Protein AF-A0A3N6RRR2-F1 (afdb_monomer_lite)

Structure (mmCIF, N/CA/C/O backbone):
data_AF-A0A3N6RRR2-F1
#
_entry.id   AF-A0A3N6RRR2-F1
#
loop_
_atom_site.group_PDB
_atom_site.id
_atom_site.type_symbol
_atom_site.label_atom_id
_atom_site.label_alt_id
_atom_site.label_comp_id
_atom_site.label_asym_id
_atom_site.label_entity_id
_atom_site.label_seq_id
_atom_site.pdbx_PDB_ins_code
_atom_site.Cartn_x
_atom_site.Cartn_y
_atom_site.Cartn_z
_atom_site.occupancy
_atom_site.B_iso_or_equiv
_atom_site.auth_seq_id
_atom_site.auth_comp_id
_atom_site.auth_asym_id
_atom_site.auth_atom_id
_atom_site.pdbx_PDB_model_num
ATOM 1 N N . MET A 1 1 ? -9.869 -8.796 -28.305 1.00 36.34 1 MET A N 1
ATOM 2 C CA . MET A 1 1 ? -10.628 -7.571 -28.644 1.00 36.34 1 MET A CA 1
ATOM 3 C C . MET A 1 1 ? -11.429 -7.187 -27.414 1.00 36.34 1 MET A C 1
ATOM 5 O O . MET A 1 1 ? -12.488 -7.768 -27.197 1.00 36.34 1 MET A O 1
ATOM 9 N N . GLY A 1 2 ? -10.853 -6.323 -26.579 1.00 34.38 2 GLY A N 1
ATOM 10 C CA . GLY A 1 2 ? -11.466 -5.834 -25.345 1.00 34.38 2 GLY A CA 1
ATOM 11 C C . GLY A 1 2 ? -12.520 -4.772 -25.587 1.00 34.38 2 GLY A C 1
ATOM 12 O O . GLY A 1 2 ? -12.576 -4.148 -26.648 1.00 34.38 2 GLY A O 1
ATOM 13 N N . VAL A 1 3 ? -13.365 -4.603 -24.582 1.00 34.81 3 VAL A N 1
ATOM 14 C CA . VAL A 1 3 ? -14.286 -3.478 -24.430 1.00 34.81 3 VAL A CA 1
ATOM 15 C C . VAL A 1 3 ? -13.527 -2.344 -23.733 1.00 34.81 3 VAL A C 1
ATOM 17 O O . VAL A 1 3 ? -12.595 -2.594 -22.981 1.00 34.81 3 VAL A O 1
ATOM 20 N N . SER A 1 4 ? -13.899 -1.091 -23.992 1.00 35.94 4 SER A N 1
ATOM 21 C CA . SER A 1 4 ? -13.323 0.067 -23.289 1.00 35.94 4 SER A CA 1
ATOM 22 C C . SER A 1 4 ? -13.478 -0.106 -21.770 1.00 35.94 4 SER A C 1
ATOM 24 O O . SER A 1 4 ? -14.590 -0.359 -21.307 1.00 35.94 4 SER A O 1
ATOM 26 N N . GLY A 1 5 ? -12.368 0.007 -21.029 1.00 41.97 5 GLY A N 1
ATOM 27 C CA . GLY A 1 5 ? -12.322 -0.125 -19.567 1.00 41.97 5 GLY A CA 1
ATOM 28 C C . GLY A 1 5 ? -11.919 -1.502 -19.023 1.00 41.97 5 GLY A C 1
ATOM 29 O O . GLY A 1 5 ? -12.089 -1.730 -17.835 1.00 41.97 5 GLY A O 1
ATOM 30 N N . THR A 1 6 ? -11.425 -2.427 -19.854 1.00 55.94 6 THR A N 1
ATOM 31 C CA . THR A 1 6 ? -10.848 -3.706 -19.391 1.00 55.94 6 THR A CA 1
ATOM 32 C C . THR A 1 6 ? -9.358 -3.766 -19.707 1.00 55.94 6 THR A C 1
ATOM 34 O O . THR A 1 6 ? -9.017 -3.608 -20.881 1.00 55.94 6 THR A O 1
ATOM 37 N N . GLU A 1 7 ? -8.513 -4.038 -18.712 1.00 70.25 7 GLU A N 1
ATOM 38 C CA . GLU A 1 7 ? -7.095 -4.362 -18.922 1.00 70.25 7 GLU A CA 1
ATOM 39 C C . GLU A 1 7 ? -6.962 -5.729 -19.623 1.00 70.25 7 GLU A C 1
ATOM 41 O O . GLU A 1 7 ? -7.735 -6.659 -19.355 1.00 70.25 7 GLU A O 1
ATOM 46 N N . ILE A 1 8 ? -6.032 -5.850 -20.575 1.00 76.69 8 ILE A N 1
ATOM 47 C CA . ILE A 1 8 ? -5.741 -7.106 -21.279 1.00 76.69 8 ILE A CA 1
ATOM 48 C C . ILE A 1 8 ? -4.268 -7.452 -21.140 1.00 76.69 8 ILE A C 1
ATOM 50 O O . ILE A 1 8 ? -3.413 -6.764 -21.684 1.00 76.69 8 ILE A O 1
ATOM 54 N N . ASP A 1 9 ? -3.992 -8.610 -20.551 1.00 80.38 9 ASP A N 1
ATOM 55 C CA . ASP A 1 9 ? -2.629 -9.125 -20.488 1.00 80.38 9 ASP A CA 1
ATOM 56 C C . ASP A 1 9 ? -2.234 -9.805 -21.802 1.00 80.38 9 ASP A C 1
ATOM 58 O O . ASP A 1 9 ? -2.886 -10.746 -22.278 1.00 80.38 9 ASP A O 1
ATOM 62 N N . LEU A 1 10 ? -1.119 -9.363 -22.372 1.00 82.50 10 LEU A N 1
ATOM 63 C CA . LEU A 1 10 ? -0.445 -9.994 -23.496 1.00 82.50 10 LEU A CA 1
ATOM 64 C C . LEU A 1 10 ? 0.819 -10.687 -23.002 1.00 82.50 10 LEU A C 1
ATOM 66 O O . LEU A 1 10 ? 1.773 -10.050 -22.561 1.00 82.50 10 LEU A O 1
ATOM 70 N N . ILE A 1 11 ? 0.819 -12.014 -23.115 1.00 83.12 11 ILE A N 1
ATOM 71 C CA . ILE A 1 11 ? 1.871 -12.885 -22.593 1.00 83.12 11 ILE A CA 1
ATOM 72 C C . ILE A 1 11 ? 2.334 -13.802 -23.726 1.00 83.12 11 ILE A C 1
ATOM 74 O O . ILE A 1 11 ? 1.517 -14.503 -24.329 1.00 83.12 11 ILE A O 1
ATOM 78 N N . GLY A 1 12 ? 3.634 -13.802 -24.025 1.00 79.00 12 GLY A N 1
ATOM 79 C CA . GLY A 1 12 ? 4.212 -14.702 -25.033 1.00 79.00 12 GLY A CA 1
ATOM 80 C C . GLY A 1 12 ? 4.809 -15.988 -24.450 1.00 79.00 12 GLY A C 1
ATOM 81 O O . GLY A 1 12 ? 4.949 -16.984 -25.158 1.00 79.00 12 GLY A O 1
ATOM 82 N N . VAL A 1 13 ? 5.076 -16.028 -23.139 1.00 78.56 13 VAL A N 1
ATOM 83 C CA . VAL A 1 13 ? 5.565 -17.238 -22.460 1.00 78.56 13 VAL A CA 1
ATOM 84 C C . VAL A 1 13 ? 4.411 -18.178 -22.065 1.00 78.56 13 VAL A C 1
ATOM 86 O O . VAL A 1 13 ? 3.301 -17.716 -21.797 1.00 78.56 13 VAL A O 1
ATOM 89 N N . PRO A 1 14 ? 4.618 -19.509 -22.003 1.00 76.38 14 PRO A N 1
ATOM 90 C CA . PRO A 1 14 ? 3.563 -20.431 -21.586 1.00 76.38 14 PRO A CA 1
ATOM 91 C C . PRO A 1 14 ? 3.134 -20.198 -20.130 1.00 76.38 14 PRO A C 1
ATOM 93 O O . PRO A 1 14 ? 3.978 -20.076 -19.246 1.00 76.38 14 PRO A O 1
ATOM 96 N N . VAL A 1 15 ? 1.823 -20.215 -19.872 1.00 70.50 15 VAL A N 1
ATOM 97 C CA . VAL A 1 15 ? 1.239 -19.983 -18.539 1.00 70.50 15 VAL A CA 1
ATOM 98 C C . VAL A 1 15 ? 0.456 -21.208 -18.071 1.00 70.50 15 VAL A C 1
ATOM 100 O O . VAL A 1 15 ? -0.294 -21.824 -18.833 1.00 70.50 15 VAL A O 1
ATOM 103 N N . THR A 1 16 ? 0.614 -21.552 -16.798 1.00 68.62 16 THR A N 1
ATOM 104 C CA . THR A 1 16 ? -0.216 -22.522 -16.065 1.00 68.62 16 THR A CA 1
ATOM 105 C C . THR A 1 16 ? -0.811 -21.888 -14.816 1.00 68.62 16 THR A C 1
ATOM 107 O O . THR A 1 16 ? -0.426 -20.781 -14.478 1.00 68.62 16 THR A O 1
ATOM 110 N N . LEU A 1 17 ? -1.745 -22.565 -14.145 1.00 57.72 17 LEU A N 1
ATOM 111 C CA . LEU A 1 17 ? -2.275 -22.120 -12.853 1.00 57.72 17 LEU A CA 1
ATOM 112 C C . LEU A 1 17 ? -1.809 -23.060 -11.731 1.00 57.72 17 LEU A C 1
ATOM 114 O O . LEU A 1 17 ? -1.719 -24.274 -11.963 1.00 57.72 17 LEU A O 1
ATOM 118 N N . ASN A 1 18 ? -1.507 -22.517 -10.549 1.00 54.69 18 ASN A N 1
ATOM 119 C CA . ASN A 1 18 ? -1.240 -23.290 -9.330 1.00 54.69 18 ASN A CA 1
ATOM 120 C C . ASN A 1 18 ? -2.556 -23.790 -8.682 1.00 54.69 18 ASN A C 1
ATOM 122 O O . ASN A 1 18 ? -3.624 -23.744 -9.301 1.00 54.69 18 ASN A O 1
ATOM 126 N N . ALA A 1 19 ? -2.482 -24.348 -7.469 1.00 46.28 19 ALA A N 1
ATOM 127 C CA . ALA A 1 19 ? -3.663 -24.879 -6.780 1.00 46.28 19 ALA A CA 1
ATOM 128 C C . ALA A 1 19 ? -4.564 -23.768 -6.207 1.00 46.28 19 ALA A C 1
ATOM 130 O O . ALA A 1 19 ? -5.762 -23.986 -6.023 1.00 46.28 19 ALA A O 1
ATOM 131 N N . GLU A 1 20 ? -3.980 -22.601 -5.967 1.00 46.88 20 GLU A N 1
ATOM 132 C CA . GLU A 1 20 ? -4.573 -21.380 -5.434 1.00 46.88 20 GLU A CA 1
ATOM 133 C C . GLU A 1 20 ? -5.248 -20.539 -6.538 1.00 46.88 20 GLU A C 1
ATOM 135 O O . GLU A 1 20 ? -6.135 -19.741 -6.255 1.00 46.88 20 GLU A O 1
ATOM 140 N N . GLY A 1 21 ? -4.934 -20.819 -7.808 1.00 45.28 21 GLY A N 1
ATOM 141 C CA . GLY A 1 21 ? -5.472 -20.130 -8.981 1.00 45.28 21 GLY A CA 1
ATOM 142 C C . GLY A 1 21 ? -4.525 -19.095 -9.591 1.00 45.28 21 GLY A C 1
ATOM 143 O O . GLY A 1 21 ? -4.887 -18.491 -10.601 1.00 45.28 21 GLY A O 1
ATOM 144 N N . ASP A 1 22 ? -3.321 -18.938 -9.045 1.00 53.91 22 ASP A N 1
ATOM 145 C CA . ASP A 1 22 ? -2.322 -17.973 -9.501 1.00 53.91 22 ASP A CA 1
ATOM 146 C C . ASP A 1 22 ? -1.584 -18.472 -10.737 1.00 53.91 22 ASP A C 1
ATOM 148 O O . ASP A 1 22 ? -1.404 -19.677 -10.957 1.00 53.91 22 ASP A O 1
ATOM 152 N N . ARG A 1 23 ? -1.119 -17.525 -11.551 1.00 64.31 23 ARG A N 1
ATOM 153 C CA . ARG A 1 23 ? -0.375 -17.814 -12.775 1.00 64.31 23 ARG A CA 1
ATOM 154 C C . ARG A 1 23 ? 1.040 -18.282 -12.439 1.00 64.31 23 ARG A C 1
ATOM 156 O O . ARG A 1 23 ? 1.750 -17.684 -11.651 1.00 64.31 23 ARG A O 1
ATOM 163 N N . ILE A 1 24 ? 1.464 -19.356 -13.096 1.00 64.06 24 ILE A N 1
ATOM 164 C CA . ILE A 1 24 ? 2.843 -19.840 -13.128 1.00 64.06 24 ILE A CA 1
ATOM 165 C C . ILE A 1 24 ? 3.340 -19.708 -14.565 1.00 64.06 24 ILE A C 1
ATOM 167 O O . ILE A 1 24 ? 2.883 -20.442 -15.453 1.00 64.06 24 ILE A O 1
ATOM 171 N N . TYR A 1 25 ? 4.310 -18.823 -14.773 1.00 73.06 25 TYR A N 1
ATOM 172 C CA . TYR A 1 25 ? 4.968 -18.601 -16.057 1.00 73.06 25 TYR A CA 1
ATOM 173 C C . TYR A 1 25 ? 6.086 -19.634 -16.266 1.00 73.06 25 TYR A C 1
ATOM 175 O O . TYR A 1 25 ? 7.034 -19.742 -15.488 1.00 73.06 25 TYR A O 1
ATOM 183 N N . GLN A 1 26 ? 5.974 -20.440 -17.321 1.00 68.25 26 GLN A N 1
ATOM 184 C CA . GLN A 1 26 ? 6.925 -21.505 -17.632 1.00 68.25 26 GLN A CA 1
ATOM 185 C C . GLN A 1 26 ? 8.037 -20.975 -18.535 1.00 68.25 26 GLN A C 1
ATOM 187 O O . GLN A 1 26 ? 7.972 -21.072 -19.761 1.00 68.25 26 GLN A O 1
ATOM 192 N N . THR A 1 27 ? 9.095 -20.442 -17.934 1.00 63.31 27 THR A N 1
ATOM 193 C CA . THR A 1 27 ? 10.302 -20.084 -18.682 1.00 63.31 27 THR A CA 1
ATOM 194 C C . THR A 1 27 ? 11.115 -21.349 -18.993 1.00 63.31 27 THR A C 1
ATOM 196 O O . THR A 1 27 ? 11.267 -22.249 -18.167 1.00 63.31 27 THR A O 1
ATOM 199 N N . VAL A 1 28 ? 11.600 -21.469 -20.235 1.00 54.34 28 VAL A N 1
ATOM 200 C CA . VAL A 1 28 ? 12.188 -22.711 -20.792 1.00 54.34 28 VAL A CA 1
ATOM 201 C C . VAL A 1 28 ? 13.450 -23.175 -20.035 1.00 54.34 28 VAL A C 1
ATOM 203 O O . VAL A 1 28 ? 13.828 -24.345 -20.124 1.00 54.34 28 VAL A O 1
ATOM 206 N N . VAL A 1 29 ? 14.075 -22.290 -19.251 1.00 52.22 29 VAL A N 1
ATOM 207 C CA . VAL A 1 29 ? 15.192 -22.591 -18.347 1.00 52.22 29 VAL A CA 1
ATOM 208 C C . VAL A 1 29 ? 15.058 -21.729 -17.088 1.00 52.22 29 VAL A C 1
ATOM 210 O O . VAL A 1 29 ? 14.977 -20.505 -17.183 1.00 52.22 29 VAL A O 1
ATOM 213 N N . ALA A 1 30 ? 15.055 -22.362 -15.912 1.00 44.50 30 ALA A N 1
ATOM 214 C CA . ALA A 1 30 ? 15.077 -21.655 -14.635 1.00 44.50 30 ALA A CA 1
ATOM 215 C C . ALA A 1 30 ? 16.344 -20.782 -14.538 1.00 44.50 30 ALA A C 1
ATOM 217 O O . ALA A 1 30 ? 17.452 -21.317 -14.544 1.00 44.50 30 ALA A O 1
ATOM 218 N N . GLY A 1 31 ? 16.167 -19.461 -14.447 1.00 50.09 31 GLY A N 1
ATOM 219 C CA . GLY A 1 31 ? 17.247 -18.486 -14.248 1.00 50.09 31 GLY A CA 1
ATOM 220 C C . GLY A 1 31 ? 17.760 -17.749 -15.494 1.00 50.09 31 GLY A C 1
ATOM 221 O O . GLY A 1 31 ? 18.552 -16.829 -15.325 1.00 50.09 31 GLY A O 1
ATOM 222 N N . ASP A 1 32 ? 17.294 -18.082 -16.706 1.00 49.81 32 ASP A N 1
ATOM 223 C CA . ASP A 1 32 ? 17.758 -17.434 -17.956 1.00 49.81 32 ASP A CA 1
ATOM 224 C C . ASP A 1 32 ? 16.681 -16.559 -18.634 1.00 49.81 32 ASP A C 1
ATOM 226 O O . ASP A 1 32 ? 16.854 -16.127 -19.774 1.00 49.81 32 ASP A O 1
ATOM 230 N N . GLY A 1 33 ? 15.540 -16.332 -17.969 1.00 55.06 33 GLY A N 1
ATOM 231 C CA . GLY A 1 33 ? 14.470 -15.475 -18.485 1.00 55.06 33 GLY A CA 1
ATOM 232 C C . GLY A 1 33 ? 13.919 -15.920 -19.841 1.00 55.06 33 GLY A C 1
ATOM 233 O O . GLY A 1 33 ? 13.773 -15.103 -20.737 1.00 55.06 33 GLY A O 1
ATOM 234 N N . GLY A 1 34 ? 13.683 -17.219 -20.054 1.00 64.12 34 GLY A N 1
ATOM 235 C CA . GLY A 1 34 ? 13.234 -17.743 -21.355 1.00 64.12 34 GLY A CA 1
ATOM 236 C C . GLY A 1 34 ? 11.976 -17.062 -21.928 1.00 64.12 34 GLY A C 1
ATOM 237 O O . GLY A 1 34 ? 11.180 -16.491 -21.191 1.00 64.12 34 GLY A O 1
ATOM 238 N N . GLY A 1 35 ? 11.784 -17.167 -23.249 1.00 60.88 35 GLY A N 1
ATOM 239 C CA . GLY A 1 35 ? 10.597 -16.653 -23.950 1.00 60.88 35 GLY A CA 1
ATOM 240 C C . GLY A 1 35 ? 10.589 -16.882 -25.467 1.00 60.88 35 GLY A C 1
ATOM 241 O O . GLY A 1 35 ? 9.532 -17.012 -26.060 1.00 60.88 35 GLY A O 1
ATOM 242 N N . GLY A 1 36 ? 11.749 -17.067 -26.102 1.00 73.81 36 GLY A N 1
ATOM 243 C CA . GLY A 1 36 ? 11.824 -17.244 -27.556 1.00 73.81 36 GLY A CA 1
ATOM 244 C C . GLY A 1 36 ? 11.639 -15.924 -28.309 1.00 73.81 36 GLY A C 1
ATOM 245 O O . GLY A 1 36 ? 11.986 -14.871 -27.785 1.00 73.81 36 GLY A O 1
ATOM 246 N N . PHE A 1 37 ? 11.153 -15.994 -29.551 1.00 81.62 37 PHE A N 1
ATOM 247 C CA . PHE A 1 37 ? 10.918 -14.835 -30.419 1.00 81.62 37 PHE A CA 1
ATOM 248 C C . PHE A 1 37 ? 9.416 -14.631 -30.581 1.00 81.62 37 PHE A C 1
ATOM 250 O O . PHE A 1 37 ? 8.785 -15.362 -31.349 1.00 81.62 37 PHE A O 1
ATOM 257 N N . ASP A 1 38 ? 8.870 -13.629 -29.901 1.00 86.88 38 ASP A N 1
ATOM 258 C CA . ASP A 1 38 ? 7.436 -13.353 -29.922 1.00 86.88 38 ASP A CA 1
ATOM 259 C C . ASP A 1 38 ? 7.105 -11.979 -30.497 1.00 86.88 38 ASP A C 1
ATOM 261 O O . ASP A 1 38 ? 7.924 -11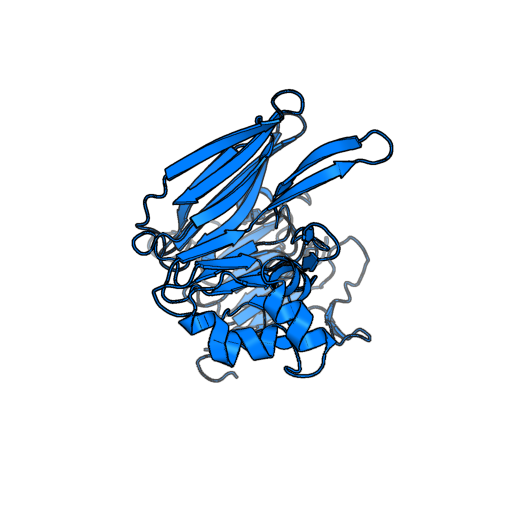.060 -30.565 1.00 86.88 38 ASP A O 1
ATOM 265 N N . THR A 1 39 ? 5.858 -11.838 -30.939 1.00 90.94 39 THR A N 1
ATOM 266 C CA . THR A 1 39 ? 5.271 -10.547 -31.292 1.00 90.94 39 THR A CA 1
ATOM 267 C C . THR A 1 39 ? 3.951 -10.399 -30.555 1.00 90.94 39 THR A C 1
ATOM 269 O O . THR A 1 39 ? 3.008 -11.148 -30.814 1.00 90.94 39 THR A O 1
ATOM 272 N N . LEU A 1 40 ? 3.904 -9.439 -29.637 1.00 91.69 40 LEU A N 1
ATOM 273 C CA . LEU A 1 40 ? 2.712 -9.067 -28.886 1.00 91.69 40 LEU A CA 1
ATOM 274 C C . LEU A 1 40 ? 2.095 -7.841 -29.555 1.00 91.69 40 LEU A C 1
ATOM 276 O O . LEU A 1 40 ? 2.803 -6.894 -29.892 1.00 91.69 40 LEU A O 1
ATOM 280 N N . VAL A 1 41 ? 0.786 -7.876 -29.795 1.00 92.31 41 VAL A N 1
ATOM 281 C CA . VAL A 1 41 ? 0.084 -6.830 -30.548 1.00 92.31 41 VAL A CA 1
ATOM 282 C C . VAL A 1 41 ? -1.056 -6.287 -29.700 1.00 92.31 41 VAL A C 1
ATOM 284 O O . VAL A 1 41 ? -2.030 -7.010 -29.478 1.00 92.31 41 VAL A O 1
ATOM 287 N N . GLY A 1 42 ? -0.930 -5.031 -29.271 1.00 87.88 42 GLY A N 1
ATOM 288 C CA . GLY A 1 42 ? -1.964 -4.314 -28.527 1.00 87.88 42 GLY A CA 1
ATOM 289 C C . GLY A 1 42 ? -3.255 -4.153 -29.331 1.00 87.88 42 GLY A C 1
ATOM 290 O O . GLY A 1 42 ? -3.267 -4.183 -30.569 1.00 87.88 42 GLY A O 1
ATOM 291 N N . GLY A 1 43 ? -4.366 -4.028 -28.623 1.00 84.81 43 GLY A N 1
ATOM 292 C CA . GLY A 1 43 ? -5.689 -3.705 -29.121 1.00 84.81 43 GLY A CA 1
ATOM 293 C C . GLY A 1 43 ? -6.025 -2.215 -29.012 1.00 84.81 43 GLY A C 1
ATOM 294 O O . GLY A 1 43 ? -5.237 -1.349 -29.357 1.00 84.81 43 GLY A O 1
ATOM 295 N N . ASN A 1 44 ? -7.280 -1.938 -28.647 1.00 81.00 44 ASN A N 1
ATOM 296 C CA . ASN A 1 44 ? -7.815 -0.580 -28.456 1.00 81.00 44 ASN A CA 1
ATOM 297 C C . ASN A 1 44 ? -8.206 -0.334 -26.983 1.00 81.00 44 ASN A C 1
ATOM 299 O O . ASN A 1 44 ? -8.986 0.577 -26.698 1.00 81.00 44 ASN A O 1
ATOM 303 N N . ALA A 1 45 ? -7.822 -1.244 -26.093 1.00 80.56 45 ALA A N 1
ATOM 304 C CA . ALA A 1 45 ? -8.051 -1.155 -24.656 1.00 80.56 45 ALA A CA 1
ATOM 305 C C . ALA A 1 45 ? -6.693 -0.923 -23.985 1.00 80.56 45 ALA A C 1
ATOM 307 O O . ALA A 1 45 ? -5.690 -0.942 -24.682 1.00 80.56 45 ALA A O 1
ATOM 308 N N . THR A 1 46 ? -6.667 -0.717 -22.671 1.00 82.69 46 THR A N 1
ATOM 309 C CA . THR A 1 46 ? -5.406 -0.750 -21.926 1.00 82.69 46 THR A CA 1
ATOM 310 C C . THR A 1 46 ? -4.822 -2.153 -22.013 1.00 82.69 46 THR A C 1
ATOM 312 O O . THR A 1 46 ? -5.444 -3.118 -21.557 1.00 82.69 46 THR A O 1
ATOM 315 N N . ASP A 1 47 ? -3.652 -2.269 -22.622 1.00 86.81 47 ASP A N 1
ATOM 316 C CA . ASP A 1 47 ? -2.945 -3.526 -22.803 1.00 86.81 47 ASP A CA 1
ATOM 317 C C . ASP A 1 47 ? -1.721 -3.596 -21.874 1.00 86.81 47 ASP A C 1
ATOM 319 O O . ASP A 1 47 ? -0.923 -2.661 -21.791 1.00 86.81 47 ASP A O 1
ATOM 323 N N . ILE A 1 48 ? -1.560 -4.727 -21.184 1.00 87.31 48 ILE A N 1
ATOM 324 C CA . ILE A 1 48 ? -0.426 -5.011 -20.301 1.00 87.31 48 ILE A CA 1
ATOM 325 C C . ILE A 1 48 ? 0.469 -6.041 -20.984 1.00 87.31 48 ILE A C 1
ATOM 327 O O . ILE A 1 48 ? 0.130 -7.216 -21.122 1.00 87.31 48 ILE A O 1
ATOM 331 N N . PHE A 1 49 ? 1.645 -5.609 -21.419 1.00 90.31 49 PHE A N 1
ATOM 332 C CA . PHE A 1 49 ? 2.650 -6.464 -22.034 1.00 90.31 49 PHE A CA 1
ATOM 333 C C . PHE A 1 49 ? 3.526 -7.076 -20.944 1.00 90.31 49 PHE A C 1
ATOM 335 O O . PHE A 1 49 ? 4.417 -6.416 -20.409 1.00 90.31 49 PHE A O 1
ATOM 342 N N . VAL A 1 50 ? 3.272 -8.343 -20.611 1.00 87.31 50 VAL A N 1
ATOM 343 C CA . VAL A 1 50 ? 3.934 -9.020 -19.489 1.00 87.31 50 VAL A CA 1
ATOM 344 C C . VAL A 1 50 ? 5.266 -9.610 -19.934 1.00 87.31 50 VAL A C 1
ATOM 346 O O . VAL A 1 50 ? 5.323 -10.637 -20.619 1.00 87.31 50 VAL A O 1
ATOM 349 N N . LEU A 1 51 ? 6.349 -8.943 -19.543 1.00 87.00 51 LEU A N 1
ATOM 350 C CA . LEU A 1 51 ? 7.727 -9.287 -19.883 1.00 87.00 51 LEU A CA 1
ATOM 351 C C . LEU A 1 51 ? 8.554 -9.715 -18.671 1.00 87.00 51 LEU A C 1
ATOM 353 O O . LEU A 1 51 ? 9.766 -9.860 -18.791 1.00 87.00 51 LEU A O 1
ATOM 357 N N . GLY A 1 52 ? 7.935 -9.913 -17.517 1.00 81.94 52 GLY A N 1
ATOM 358 C CA . GLY A 1 52 ? 8.577 -10.452 -16.329 1.00 81.94 52 GLY A CA 1
ATOM 359 C C . GLY A 1 52 ? 7.653 -10.390 -15.123 1.00 81.94 52 GLY A C 1
ATOM 360 O O . GLY A 1 52 ? 6.652 -9.682 -15.150 1.00 81.94 52 GLY A O 1
ATOM 361 N N . GLU A 1 53 ? 7.992 -11.147 -14.085 1.00 77.00 53 GLU A N 1
ATOM 362 C CA . GLU A 1 53 ? 7.260 -11.201 -12.817 1.00 77.00 53 GLU A CA 1
ATOM 363 C C . GLU A 1 53 ? 8.176 -11.744 -11.699 1.00 77.00 53 GLU A C 1
ATOM 365 O O . GLU A 1 53 ? 9.119 -12.486 -11.997 1.00 77.00 53 GLU A O 1
ATOM 370 N N . SER A 1 54 ? 7.900 -11.400 -10.432 1.00 69.75 54 SER A N 1
ATOM 371 C CA . SER A 1 54 ? 8.525 -11.977 -9.224 1.00 69.75 54 SER A CA 1
ATOM 372 C C . SER A 1 54 ? 10.057 -12.064 -9.301 1.00 69.75 54 SER A C 1
ATOM 374 O O . SER A 1 54 ? 10.660 -13.146 -9.281 1.00 69.75 54 SER A O 1
ATOM 376 N N . GLY A 1 55 ? 10.697 -10.921 -9.523 1.00 70.81 55 GLY A N 1
ATOM 377 C CA . GLY A 1 55 ? 12.151 -10.787 -9.670 1.00 70.81 55 GLY A CA 1
ATOM 378 C C . GLY A 1 55 ? 12.773 -11.293 -10.980 1.00 70.81 55 GLY A C 1
ATOM 379 O O . GLY A 1 55 ? 13.997 -11.158 -11.180 1.00 70.81 55 GLY A O 1
ATOM 380 N N . GLN A 1 56 ? 11.984 -11.862 -11.897 1.00 75.62 56 GLN A N 1
ATOM 381 C CA . GLN A 1 56 ? 12.465 -12.514 -13.118 1.00 75.62 56 GLN A CA 1
ATOM 382 C C . GLN A 1 56 ? 11.957 -11.843 -14.396 1.00 75.62 56 GLN A C 1
ATOM 384 O O . GLN A 1 56 ? 10.779 -11.909 -14.731 1.00 75.62 56 GLN A O 1
ATOM 389 N N . ASP A 1 57 ? 12.880 -11.274 -15.176 1.00 80.81 57 ASP A N 1
ATOM 390 C CA . ASP A 1 57 ? 12.589 -10.840 -16.545 1.00 80.81 57 ASP A CA 1
ATOM 391 C C . ASP A 1 57 ? 12.376 -12.054 -17.454 1.00 80.81 57 ASP A C 1
ATOM 393 O O . ASP A 1 57 ? 13.190 -12.981 -17.479 1.00 80.81 57 ASP A O 1
ATOM 397 N N . PHE A 1 58 ? 11.320 -12.018 -18.255 1.00 82.06 58 PHE A N 1
ATOM 398 C CA . PHE A 1 58 ? 11.158 -12.851 -19.437 1.00 82.06 58 PHE A CA 1
ATOM 399 C C . PHE A 1 58 ? 11.964 -12.242 -20.590 1.00 82.06 58 PHE A C 1
ATOM 401 O O . PHE A 1 58 ? 12.326 -11.070 -20.594 1.00 82.06 58 PHE A O 1
ATOM 408 N N . TYR A 1 59 ? 12.264 -13.050 -21.596 1.00 79.94 59 TYR A N 1
ATOM 409 C CA . TYR A 1 59 ? 13.093 -12.680 -22.744 1.00 79.94 59 TYR A CA 1
ATOM 410 C C . TYR A 1 59 ? 14.522 -12.192 -22.432 1.00 79.94 59 TYR A C 1
ATOM 412 O O . TYR A 1 59 ? 15.143 -11.537 -23.261 1.00 79.94 59 TYR A O 1
ATOM 420 N N . ASN A 1 60 ? 15.096 -12.566 -21.287 1.00 75.12 60 ASN A N 1
ATOM 421 C CA . ASN A 1 60 ? 16.440 -12.147 -20.861 1.00 75.12 60 ASN A CA 1
ATOM 422 C C . ASN A 1 60 ? 17.576 -13.118 -21.278 1.00 75.12 60 ASN A C 1
ATOM 424 O O . ASN A 1 60 ? 18.678 -13.096 -20.726 1.00 75.12 60 ASN A O 1
ATOM 428 N N . GLY A 1 61 ? 17.310 -13.997 -22.250 1.00 70.94 61 GLY A N 1
ATOM 429 C CA . GLY A 1 61 ? 18.245 -15.010 -22.756 1.00 70.94 61 GLY A CA 1
ATOM 430 C C . GLY A 1 61 ? 18.906 -14.643 -24.094 1.00 70.94 61 GLY A C 1
ATOM 431 O O . GLY A 1 61 ? 18.419 -13.800 -24.838 1.00 70.94 61 GLY A O 1
ATOM 432 N N . ILE A 1 62 ? 20.000 -15.334 -24.449 1.00 64.38 62 ILE A N 1
ATOM 433 C CA . ILE A 1 62 ? 20.853 -15.046 -25.632 1.00 64.38 62 ILE A CA 1
ATOM 434 C C . ILE A 1 62 ? 20.114 -15.170 -26.988 1.00 64.38 62 ILE A C 1
ATOM 436 O O . ILE A 1 62 ? 20.551 -14.578 -27.970 1.00 64.38 62 ILE A O 1
ATOM 440 N N . ASP A 1 63 ? 18.980 -15.872 -27.035 1.00 69.00 63 ASP A N 1
ATOM 441 C CA . ASP A 1 63 ? 18.118 -16.025 -28.219 1.00 69.00 63 ASP A CA 1
ATOM 442 C C . ASP A 1 63 ? 16.643 -15.792 -27.853 1.00 69.00 63 ASP A C 1
ATOM 444 O O . ASP A 1 63 ? 15.758 -16.585 -28.186 1.00 69.00 63 ASP A O 1
ATOM 448 N N . SER A 1 64 ? 16.390 -14.731 -27.091 1.00 75.50 64 SER A N 1
ATOM 449 C CA . SER A 1 64 ? 15.049 -14.370 -26.660 1.00 75.50 64 SER A CA 1
ATOM 450 C C . SER A 1 64 ? 14.812 -12.890 -26.906 1.00 75.50 64 SER A C 1
ATOM 452 O O . SER A 1 64 ? 15.628 -12.062 -26.518 1.00 75.50 64 SER A O 1
ATOM 454 N N . ASN A 1 65 ? 13.715 -12.557 -27.575 1.00 77.00 65 ASN A N 1
ATOM 455 C CA . ASN A 1 65 ? 13.240 -11.188 -27.672 1.00 77.00 65 ASN A CA 1
ATOM 456 C C . ASN A 1 65 ? 11.727 -11.158 -27.874 1.00 77.00 65 ASN A C 1
ATOM 458 O O . ASN A 1 65 ? 11.110 -12.097 -28.381 1.00 77.00 65 ASN A O 1
ATOM 462 N N . VAL A 1 66 ? 11.140 -10.030 -27.514 1.00 89.56 66 VAL A N 1
ATOM 463 C CA . VAL A 1 66 ? 9.756 -9.736 -27.851 1.00 89.56 66 VAL A CA 1
ATOM 464 C C . VAL A 1 66 ? 9.688 -8.458 -28.678 1.00 89.56 66 VAL A C 1
ATOM 466 O O . VAL A 1 66 ? 10.425 -7.493 -28.452 1.00 89.56 66 VAL A O 1
ATOM 469 N N . ARG A 1 67 ? 8.805 -8.449 -29.674 1.00 92.25 67 ARG A N 1
ATOM 470 C CA . ARG A 1 67 ? 8.411 -7.236 -30.390 1.00 92.25 67 ARG A CA 1
ATOM 471 C C . ARG A 1 67 ? 7.017 -6.831 -29.935 1.00 92.25 67 ARG A C 1
ATOM 473 O O . ARG A 1 67 ? 6.090 -7.630 -30.036 1.00 92.25 67 ARG A O 1
ATOM 480 N N . ILE A 1 68 ? 6.885 -5.611 -29.436 1.00 95.00 68 ILE A N 1
ATOM 481 C CA . ILE A 1 68 ? 5.614 -5.018 -29.033 1.00 95.00 68 ILE A CA 1
ATOM 482 C C . ILE A 1 68 ? 5.151 -4.092 -30.157 1.00 95.00 68 ILE A C 1
ATOM 484 O O . ILE A 1 68 ? 5.817 -3.109 -30.485 1.00 95.00 68 ILE A O 1
ATOM 488 N N . SER A 1 69 ? 4.008 -4.427 -30.744 1.00 93.31 69 SER A N 1
ATOM 489 C CA . SER A 1 69 ? 3.353 -3.672 -31.809 1.00 93.31 69 SER A CA 1
ATOM 490 C C . SER A 1 69 ? 2.049 -3.060 -31.313 1.00 93.31 69 SER A C 1
ATOM 492 O O . SER A 1 69 ? 1.343 -3.670 -30.513 1.00 93.31 69 SER A O 1
ATOM 494 N N . ASN A 1 70 ? 1.686 -1.905 -31.878 1.00 91.75 70 ASN A N 1
ATOM 495 C CA . ASN A 1 70 ? 0.468 -1.164 -31.522 1.00 91.75 70 ASN A CA 1
ATOM 496 C C . ASN A 1 70 ? 0.383 -0.837 -30.020 1.00 91.75 70 ASN A C 1
ATOM 498 O O . ASN A 1 70 ? -0.656 -1.047 -29.412 1.00 91.75 70 ASN A O 1
ATOM 502 N N . PHE A 1 71 ? 1.496 -0.369 -29.453 1.00 93.44 71 PHE A N 1
ATOM 503 C CA . PHE A 1 71 ? 1.546 0.172 -28.099 1.00 93.44 71 PHE A CA 1
ATOM 504 C C . PHE A 1 71 ? 1.024 1.611 -28.108 1.00 93.44 71 PHE A C 1
ATOM 506 O O . PHE A 1 71 ? 1.515 2.422 -28.900 1.00 93.44 71 PHE A O 1
ATOM 513 N N . ASP A 1 72 ? 0.057 1.930 -27.256 1.00 90.25 72 ASP A N 1
ATOM 514 C CA . ASP A 1 72 ? -0.427 3.285 -26.996 1.00 90.25 72 ASP A CA 1
ATOM 515 C C . ASP A 1 72 ? 0.230 3.837 -25.718 1.00 90.25 72 ASP A C 1
ATOM 517 O O . ASP A 1 72 ? -0.194 3.494 -24.615 1.00 90.25 72 ASP A O 1
ATOM 521 N N . PRO A 1 73 ? 1.226 4.742 -25.820 1.00 88.62 73 PRO A N 1
ATOM 522 C CA . PRO A 1 73 ? 1.920 5.279 -24.649 1.00 88.62 73 PRO A CA 1
ATOM 523 C C . PRO A 1 73 ? 1.031 6.034 -23.661 1.00 88.62 73 PRO A C 1
ATOM 525 O O . PRO A 1 73 ? 1.474 6.329 -22.559 1.00 88.62 73 PRO A O 1
ATOM 528 N N . SER A 1 74 ? -0.203 6.385 -24.031 1.00 83.56 74 SER A N 1
ATOM 529 C CA . SER A 1 74 ? -1.115 7.076 -23.121 1.00 83.56 74 SER A CA 1
ATOM 530 C C . SER A 1 74 ? -1.877 6.148 -22.177 1.00 83.56 74 SER A C 1
ATOM 532 O O . SER A 1 74 ? -2.452 6.639 -21.205 1.00 83.56 74 SER A O 1
ATOM 534 N N . VAL A 1 75 ? -1.928 4.844 -22.467 1.00 83.81 75 VAL A N 1
ATOM 535 C CA . VAL A 1 75 ? -2.752 3.890 -21.706 1.00 83.81 75 VAL A CA 1
ATOM 536 C C . VAL A 1 75 ? -2.133 2.507 -21.532 1.00 83.81 75 VAL A C 1
ATOM 538 O O . VAL A 1 75 ? -2.549 1.810 -20.613 1.00 83.81 75 VAL A O 1
ATOM 541 N N . ASP A 1 76 ? -1.190 2.097 -22.381 1.00 89.19 76 ASP A N 1
ATOM 542 C CA . ASP A 1 76 ? -0.594 0.763 -22.340 1.00 89.19 76 ASP A CA 1
ATOM 543 C C . ASP A 1 76 ? 0.599 0.691 -21.391 1.00 89.19 76 ASP A C 1
ATOM 545 O O . ASP A 1 76 ? 1.293 1.676 -21.108 1.00 89.19 76 ASP A O 1
ATOM 549 N N . ILE A 1 77 ? 0.842 -0.527 -20.915 1.00 87.25 77 ILE A N 1
ATOM 550 C CA . ILE A 1 77 ? 1.748 -0.807 -19.809 1.00 87.25 77 ILE A CA 1
ATOM 551 C C . ILE A 1 77 ? 2.666 -1.968 -20.171 1.00 87.25 77 ILE A C 1
ATOM 553 O O . ILE A 1 77 ? 2.254 -2.960 -20.766 1.00 87.25 77 ILE A O 1
ATOM 557 N N . ILE A 1 78 ? 3.931 -1.866 -19.783 1.00 88.62 78 ILE A N 1
ATOM 558 C CA . ILE A 1 78 ? 4.936 -2.914 -19.915 1.00 88.62 78 ILE A CA 1
ATOM 559 C C . ILE A 1 78 ? 5.300 -3.383 -18.512 1.00 88.62 78 ILE A C 1
ATOM 561 O O . ILE A 1 78 ? 5.911 -2.646 -17.741 1.00 88.62 78 ILE A O 1
ATOM 565 N N . GLN A 1 79 ? 4.941 -4.620 -18.188 1.00 86.12 79 GLN A N 1
ATOM 566 C CA . GLN A 1 79 ? 5.298 -5.232 -16.916 1.00 86.12 79 GLN A CA 1
ATOM 567 C C . GLN A 1 79 ? 6.662 -5.912 -17.041 1.00 86.12 79 GLN A C 1
ATOM 569 O O . GLN A 1 79 ? 6.882 -6.745 -17.922 1.00 86.12 79 GLN A O 1
ATOM 574 N N . LEU A 1 80 ? 7.593 -5.528 -16.178 1.00 84.12 80 LEU A N 1
ATOM 575 C CA . LEU A 1 80 ? 8.969 -6.006 -16.134 1.00 84.12 80 LEU A CA 1
ATOM 576 C C . LEU A 1 80 ? 9.204 -6.799 -14.854 1.00 84.12 80 LEU A C 1
ATOM 578 O O . LEU A 1 80 ? 8.507 -6.617 -13.868 1.00 84.12 80 LEU A O 1
ATOM 582 N N . GLY A 1 81 ? 10.195 -7.685 -14.849 1.00 77.50 81 GLY A N 1
ATOM 583 C CA . GLY A 1 81 ? 10.297 -8.679 -13.790 1.00 77.50 81 GLY A CA 1
ATOM 584 C C . GLY A 1 81 ? 11.060 -8.261 -12.549 1.00 77.50 81 GLY A C 1
ATOM 585 O O . GLY A 1 81 ? 10.979 -8.976 -11.567 1.00 77.50 81 GLY A O 1
ATOM 586 N N . LYS A 1 82 ? 11.855 -7.188 -12.557 1.00 72.25 82 LYS A N 1
ATOM 587 C CA . LYS A 1 82 ? 12.710 -6.864 -11.406 1.00 72.25 82 LYS A CA 1
ATOM 588 C C . LYS A 1 82 ? 11.929 -6.223 -10.266 1.00 72.25 82 LYS A C 1
ATOM 590 O O . LYS A 1 82 ? 11.170 -5.299 -10.500 1.00 72.25 82 LYS A O 1
ATOM 595 N N . GLU A 1 83 ? 12.234 -6.704 -9.062 1.00 56.34 83 GLU A N 1
ATOM 596 C CA . GLU A 1 83 ? 11.567 -6.393 -7.791 1.00 56.34 83 GLU A CA 1
ATOM 597 C C . GLU A 1 83 ? 11.685 -4.914 -7.399 1.00 56.34 83 GLU A C 1
ATOM 599 O O . GLU A 1 83 ? 10.750 -4.351 -6.862 1.00 56.34 83 GLU A O 1
ATOM 604 N N . ASN A 1 84 ? 12.796 -4.238 -7.711 1.00 56.34 84 ASN A N 1
ATOM 605 C CA . ASN A 1 84 ? 12.936 -2.827 -7.342 1.00 56.34 84 ASN A CA 1
ATOM 606 C C . ASN A 1 84 ? 12.256 -1.931 -8.396 1.00 56.34 84 ASN A C 1
ATOM 608 O O . ASN A 1 84 ? 12.717 -1.899 -9.548 1.00 56.34 84 ASN A O 1
ATOM 612 N N . ASN A 1 85 ? 11.278 -1.114 -7.973 1.00 53.41 85 ASN A N 1
ATOM 613 C CA . ASN A 1 85 ? 10.490 -0.158 -8.785 1.00 53.41 85 ASN A CA 1
ATOM 614 C C . ASN A 1 85 ? 11.309 0.971 -9.459 1.00 53.41 85 ASN A C 1
ATOM 616 O O . ASN A 1 85 ? 10.770 1.926 -10.014 1.00 53.41 85 ASN A O 1
ATOM 620 N N . SER A 1 86 ? 12.640 0.884 -9.460 1.00 57.81 86 SER A N 1
ATOM 621 C CA . SER A 1 86 ? 13.511 1.833 -10.145 1.00 57.81 86 SER A CA 1
ATOM 622 C C . SER A 1 86 ? 13.818 1.361 -11.568 1.00 57.81 86 SER A C 1
ATOM 624 O O . SER A 1 86 ? 14.809 0.650 -11.805 1.00 57.81 86 SER A O 1
ATOM 626 N N . PHE A 1 87 ? 13.016 1.824 -12.543 1.00 60.50 87 PHE A N 1
ATOM 627 C CA . PHE A 1 87 ? 13.266 1.583 -13.972 1.00 60.50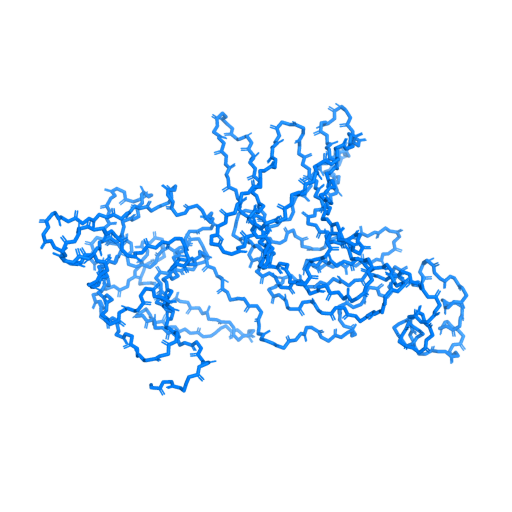 87 PHE A CA 1
ATOM 628 C C . PHE A 1 87 ? 14.730 1.856 -14.324 1.00 60.50 87 PHE A C 1
ATOM 630 O O . PHE A 1 87 ? 15.406 1.042 -14.940 1.00 60.50 87 PHE A O 1
ATOM 637 N N . THR A 1 88 ? 15.256 3.004 -13.895 1.00 55.25 88 THR A N 1
ATOM 638 C CA . THR A 1 88 ? 16.583 3.486 -14.302 1.00 55.25 88 THR A CA 1
ATOM 639 C C . THR A 1 88 ? 17.747 2.699 -13.695 1.00 55.25 88 THR A C 1
ATOM 641 O O . THR A 1 88 ? 18.845 2.699 -14.267 1.00 55.25 88 THR A O 1
ATOM 644 N N . ARG A 1 89 ? 17.525 2.002 -12.574 1.00 62.22 89 ARG A N 1
ATOM 645 C CA . ARG A 1 89 ? 18.501 1.101 -11.946 1.00 62.22 89 ARG A CA 1
ATOM 646 C C . ARG A 1 89 ? 18.590 -0.225 -12.688 1.00 62.22 89 ARG A C 1
ATOM 648 O O . ARG A 1 89 ? 19.692 -0.714 -12.943 1.00 62.22 89 ARG A O 1
ATOM 655 N N . ASN A 1 90 ? 17.438 -0.779 -13.051 1.00 62.72 90 ASN A N 1
ATOM 656 C CA . ASN A 1 90 ? 17.327 -2.132 -13.588 1.00 62.72 90 ASN A CA 1
ATOM 657 C C . ASN A 1 90 ? 17.319 -2.173 -15.117 1.00 62.72 90 ASN A C 1
ATOM 659 O O . ASN A 1 90 ? 17.785 -3.148 -15.710 1.00 62.72 90 ASN A O 1
ATOM 663 N N . TYR A 1 91 ? 16.888 -1.090 -15.757 1.00 73.75 91 TYR A N 1
ATOM 664 C CA . TYR A 1 91 ? 16.635 -1.013 -17.187 1.00 73.75 91 TYR A CA 1
ATOM 665 C C . TYR A 1 91 ? 17.144 0.294 -17.801 1.00 73.75 91 TYR A C 1
ATOM 667 O O . TYR A 1 91 ? 17.452 1.296 -17.148 1.00 73.75 91 TYR A O 1
ATOM 675 N N . SER A 1 92 ? 17.314 0.275 -19.112 1.00 80.88 92 SER A N 1
ATOM 676 C CA . SER A 1 92 ? 17.572 1.467 -19.912 1.00 80.88 92 SER A CA 1
ATOM 677 C C . SER A 1 92 ? 16.821 1.376 -21.223 1.00 80.88 92 SER A C 1
ATOM 679 O O . SER A 1 92 ? 16.639 0.281 -21.750 1.00 80.88 92 SER A O 1
ATOM 681 N N . ILE A 1 93 ? 16.443 2.529 -21.765 1.00 84.81 93 ILE A N 1
ATOM 682 C CA . ILE A 1 93 ? 15.816 2.617 -23.079 1.00 84.81 93 ILE A CA 1
ATOM 683 C C . ILE A 1 93 ? 16.871 3.078 -24.079 1.00 84.81 93 ILE A C 1
ATOM 685 O O . ILE A 1 93 ? 17.500 4.123 -23.905 1.00 84.81 93 ILE A O 1
ATOM 689 N N . GLY A 1 94 ? 17.092 2.268 -25.110 1.00 83.38 94 GLY A N 1
ATOM 690 C CA . GLY A 1 94 ? 17.997 2.567 -26.212 1.00 83.38 94 GLY A CA 1
ATOM 691 C C . GLY A 1 94 ? 17.231 2.733 -27.517 1.00 83.38 94 GLY A C 1
ATOM 692 O O . GLY A 1 94 ? 16.457 1.861 -27.896 1.00 83.38 94 GLY A O 1
ATOM 693 N N . PHE A 1 95 ? 17.479 3.823 -28.235 1.00 86.06 95 PHE A N 1
ATOM 694 C CA . PHE A 1 95 ? 16.975 4.040 -29.591 1.00 86.06 95 PHE A CA 1
ATOM 695 C C . PHE A 1 95 ? 18.017 4.797 -30.418 1.00 86.06 95 PHE A C 1
ATOM 697 O O . PHE A 1 95 ? 18.865 5.513 -29.875 1.00 86.06 95 PHE A O 1
ATOM 704 N N . ALA A 1 96 ? 18.004 4.596 -31.736 1.00 82.75 96 ALA A N 1
ATOM 705 C CA . ALA A 1 96 ? 18.931 5.265 -32.643 1.00 82.75 96 ALA A CA 1
ATOM 706 C C . ALA A 1 96 ? 18.297 6.541 -33.230 1.00 82.75 96 ALA A C 1
ATOM 708 O O . ALA A 1 96 ? 17.087 6.576 -33.456 1.00 82.75 96 ALA A O 1
ATOM 709 N N . PRO A 1 97 ? 19.088 7.592 -33.524 1.00 76.88 97 PRO A N 1
ATOM 710 C CA . PRO A 1 97 ? 18.559 8.799 -34.150 1.00 76.88 97 PRO A CA 1
ATOM 711 C C . PRO A 1 97 ? 17.872 8.497 -35.488 1.00 76.88 97 PRO A C 1
ATOM 713 O O . PRO A 1 97 ? 18.505 7.962 -36.399 1.00 76.88 97 PRO A O 1
ATOM 716 N N . GLY A 1 98 ? 16.607 8.900 -35.618 1.00 77.81 98 GLY A N 1
ATOM 717 C CA . GLY A 1 98 ? 15.801 8.699 -36.827 1.00 77.81 98 GLY A CA 1
ATOM 718 C C . GLY A 1 98 ? 15.006 7.391 -36.865 1.00 77.81 98 GLY A C 1
ATOM 719 O O . GLY A 1 98 ? 14.278 7.183 -37.833 1.00 77.81 98 GLY A O 1
ATOM 720 N N . GLU A 1 99 ? 15.119 6.548 -35.838 1.00 87.31 99 GLU A N 1
ATOM 721 C CA . GLU A 1 99 ? 14.236 5.398 -35.631 1.00 87.31 99 GLU A CA 1
ATOM 722 C C . GLU A 1 99 ? 13.020 5.801 -34.789 1.00 87.31 99 GLU A C 1
ATOM 724 O O . GLU A 1 99 ? 13.107 6.689 -33.940 1.00 87.31 99 GLU A O 1
ATOM 729 N N . THR A 1 100 ? 11.893 5.132 -35.024 1.00 88.88 100 THR A N 1
ATOM 730 C CA . THR A 1 100 ? 10.647 5.300 -34.254 1.00 88.88 100 THR A CA 1
ATOM 731 C C . THR A 1 100 ? 10.492 4.261 -33.145 1.00 88.88 100 THR A C 1
ATOM 733 O O . THR A 1 100 ? 9.628 4.402 -32.285 1.00 88.88 100 THR A O 1
ATOM 736 N N . ASP A 1 101 ? 11.313 3.212 -33.176 1.00 92.56 101 ASP A N 1
ATOM 737 C CA . ASP A 1 101 ? 11.256 2.086 -32.249 1.00 92.56 101 ASP A CA 1
ATOM 738 C C . ASP A 1 101 ? 12.261 2.291 -31.108 1.00 92.56 101 ASP A C 1
ATOM 740 O O . ASP A 1 101 ? 13.388 2.753 -31.324 1.00 92.56 101 ASP A O 1
ATOM 744 N N . ALA A 1 102 ? 11.881 1.884 -29.898 1.00 88.06 102 ALA A N 1
ATOM 745 C CA . ALA A 1 102 ? 12.759 1.893 -28.734 1.00 88.06 102 ALA A CA 1
ATOM 746 C C . ALA A 1 102 ? 13.000 0.476 -28.210 1.00 88.06 102 ALA A C 1
ATOM 748 O O . ALA A 1 102 ? 12.125 -0.384 -28.249 1.00 88.06 102 ALA A O 1
ATOM 749 N N . THR A 1 103 ? 14.210 0.221 -27.718 1.00 87.69 103 THR A N 1
ATOM 750 C CA . THR A 1 103 ? 14.596 -1.059 -27.119 1.00 87.69 103 THR A CA 1
ATOM 751 C C . THR A 1 103 ? 14.684 -0.918 -25.608 1.00 87.69 103 THR A C 1
ATOM 753 O O . THR A 1 103 ? 15.437 -0.078 -25.113 1.00 87.69 103 THR A O 1
ATOM 756 N N . ILE A 1 104 ? 13.969 -1.770 -24.880 1.00 83.56 104 ILE A N 1
ATOM 757 C CA . ILE A 1 104 ? 14.112 -1.930 -23.433 1.00 83.56 104 ILE A CA 1
ATOM 758 C C . ILE A 1 104 ? 15.271 -2.886 -23.184 1.00 83.56 104 ILE A C 1
ATOM 760 O O . ILE A 1 104 ? 15.292 -4.002 -23.700 1.00 83.56 104 ILE A O 1
ATOM 764 N N . ILE A 1 105 ? 16.248 -2.443 -22.403 1.00 75.75 105 ILE A N 1
ATOM 765 C CA . ILE A 1 105 ? 17.492 -3.165 -22.141 1.00 75.75 105 ILE A CA 1
ATOM 766 C C . ILE A 1 105 ? 17.591 -3.426 -20.644 1.00 75.75 105 ILE A C 1
ATOM 768 O O . ILE A 1 105 ? 17.621 -2.472 -19.866 1.00 75.75 105 ILE A O 1
ATOM 772 N N . ALA A 1 106 ? 17.712 -4.693 -20.247 1.00 64.50 106 ALA A N 1
ATOM 773 C CA . ALA A 1 106 ? 18.006 -5.061 -18.865 1.00 64.50 106 ALA A CA 1
ATOM 774 C C . ALA A 1 106 ? 19.484 -4.788 -18.544 1.00 64.50 106 ALA A C 1
ATOM 776 O O . ALA A 1 106 ? 20.401 -5.245 -19.234 1.00 64.50 106 ALA A O 1
ATOM 777 N N . ARG A 1 107 ? 19.744 -4.042 -17.468 1.00 65.38 107 ARG A N 1
ATOM 778 C CA . ARG A 1 107 ? 21.103 -3.677 -17.029 1.00 65.38 107 ARG A CA 1
ATOM 779 C C . ARG A 1 107 ? 21.813 -4.810 -16.287 1.00 65.38 107 ARG A C 1
ATOM 781 O O . ARG A 1 107 ? 23.041 -4.867 -16.312 1.00 65.38 107 ARG A O 1
ATOM 788 N N . SER A 1 108 ? 21.062 -5.717 -15.660 1.00 53.81 108 SER A N 1
ATOM 789 C CA . SER A 1 108 ? 21.595 -6.830 -14.856 1.00 53.81 108 SER A CA 1
ATOM 790 C C . SER A 1 108 ? 22.308 -7.917 -15.683 1.00 53.81 108 SER A C 1
ATOM 792 O O . SER A 1 108 ? 23.147 -8.645 -15.154 1.00 53.81 108 SER A O 1
ATOM 794 N N . THR A 1 109 ? 22.055 -7.989 -16.994 1.00 51.12 109 THR A N 1
ATOM 795 C CA . THR A 1 109 ? 22.486 -9.080 -17.890 1.00 51.12 109 THR A CA 1
ATOM 796 C C . THR A 1 109 ? 23.259 -8.577 -19.111 1.00 51.12 109 THR A C 1
ATOM 798 O O . THR A 1 109 ? 22.961 -8.884 -20.262 1.00 51.12 109 THR A O 1
ATOM 801 N N . THR A 1 110 ? 24.340 -7.825 -18.884 1.00 52.56 110 THR A N 1
ATOM 802 C CA . THR A 1 110 ? 25.326 -7.440 -19.924 1.00 52.56 110 THR A CA 1
ATOM 803 C C . THR A 1 110 ? 24.801 -6.586 -21.096 1.00 52.56 110 THR A C 1
ATOM 805 O O . THR A 1 110 ? 25.523 -6.411 -22.076 1.00 52.56 110 THR A O 1
ATOM 808 N N . GLY A 1 111 ? 23.607 -5.987 -20.989 1.00 56.25 111 GLY A N 1
ATOM 809 C CA . GLY A 1 111 ? 23.054 -5.083 -22.008 1.00 56.25 111 GLY A CA 1
ATOM 810 C C . GLY A 1 111 ? 22.262 -5.775 -23.125 1.00 56.25 111 GLY A C 1
ATOM 811 O O . GLY A 1 111 ? 22.237 -5.271 -24.248 1.00 56.25 111 GLY A O 1
ATOM 812 N N . ILE A 1 112 ? 21.641 -6.925 -22.841 1.00 67.62 112 ILE A N 1
ATOM 813 C CA . ILE A 1 112 ? 20.717 -7.606 -23.761 1.00 67.62 112 ILE A CA 1
ATOM 814 C C . ILE A 1 112 ? 19.376 -6.850 -23.790 1.00 67.62 112 ILE A C 1
ATOM 816 O O . ILE A 1 112 ? 18.865 -6.419 -22.754 1.00 67.62 112 ILE A O 1
ATOM 820 N N . GLY A 1 113 ? 18.825 -6.652 -24.991 1.00 76.06 113 GLY A N 1
ATOM 821 C CA . GLY A 1 113 ? 17.501 -6.057 -25.175 1.00 76.06 113 GLY A CA 1
ATOM 822 C C . GLY A 1 113 ? 16.402 -7.077 -24.881 1.00 76.06 113 GLY A C 1
ATOM 823 O O . GLY A 1 113 ? 16.364 -8.110 -25.540 1.00 76.06 113 GLY A O 1
ATOM 824 N N . LEU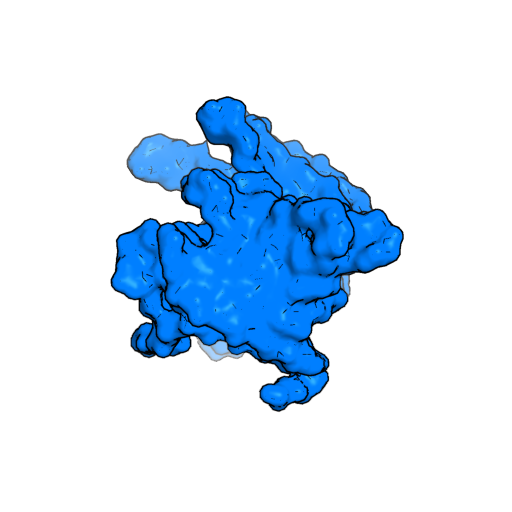 A 1 114 ? 15.519 -6.769 -23.931 1.00 82.81 114 LEU A N 1
ATOM 825 C CA . LEU A 1 114 ? 14.347 -7.584 -23.595 1.00 82.81 114 LEU A CA 1
ATOM 826 C C . LEU A 1 114 ? 13.269 -7.454 -24.672 1.00 82.81 114 LEU A C 1
ATOM 828 O O . LEU A 1 114 ? 12.739 -8.444 -25.177 1.00 82.81 114 LEU A O 1
ATOM 832 N N . ALA A 1 115 ? 12.973 -6.207 -25.043 1.00 88.75 115 ALA A N 1
ATOM 833 C CA . ALA A 1 115 ? 11.866 -5.875 -25.921 1.00 88.75 115 ALA A CA 1
ATOM 834 C C . ALA A 1 115 ? 12.207 -4.750 -26.882 1.00 88.75 115 ALA A C 1
ATOM 836 O O . ALA A 1 115 ? 12.929 -3.817 -26.534 1.00 88.75 115 ALA A O 1
ATOM 837 N N . VAL A 1 116 ? 11.620 -4.818 -28.073 1.00 91.88 116 VAL A N 1
ATOM 838 C CA . VAL A 1 116 ? 11.531 -3.690 -29.002 1.00 91.88 116 VAL A CA 1
ATOM 839 C C . VAL A 1 116 ? 10.083 -3.224 -29.033 1.00 91.88 116 VAL A C 1
ATOM 841 O O . VAL A 1 116 ? 9.204 -4.002 -29.403 1.00 91.88 116 VAL A O 1
ATOM 844 N N . VAL A 1 117 ? 9.850 -1.970 -28.661 1.00 94.25 117 VAL A N 1
ATOM 845 C CA . VAL A 1 117 ? 8.538 -1.318 -28.666 1.00 94.25 117 VAL A CA 1
ATOM 846 C C . VAL A 1 117 ? 8.457 -0.407 -29.884 1.00 94.25 117 VAL A C 1
ATOM 848 O O . VAL A 1 117 ? 9.308 0.466 -30.076 1.00 94.25 117 VAL A O 1
ATOM 851 N N . GLU A 1 118 ? 7.474 -0.645 -30.745 1.00 94.31 118 GLU A N 1
ATOM 852 C CA . GLU A 1 118 ? 7.319 0.093 -31.997 1.00 94.31 118 GLU A CA 1
ATOM 853 C C . GLU A 1 118 ? 6.677 1.468 -31.797 1.00 94.31 118 GLU A C 1
ATOM 855 O O . GLU A 1 118 ? 5.707 1.605 -31.058 1.00 94.31 118 GLU A O 1
ATOM 860 N N . ASN A 1 119 ? 7.135 2.460 -32.566 1.00 89.62 119 ASN A N 1
ATOM 861 C CA . ASN A 1 119 ? 6.514 3.792 -32.679 1.00 89.62 119 ASN A CA 1
ATOM 862 C C . ASN A 1 119 ? 6.399 4.604 -31.375 1.00 89.62 119 ASN A C 1
ATOM 864 O O . ASN A 1 119 ? 5.522 5.457 -31.256 1.00 89.62 119 ASN A O 1
ATOM 868 N N . VAL A 1 120 ? 7.304 4.385 -30.425 1.00 91.56 120 VAL A N 1
ATOM 869 C CA . VAL A 1 120 ? 7.346 5.113 -29.145 1.00 91.56 120 VAL A CA 1
ATOM 870 C C . VAL A 1 120 ? 8.407 6.215 -29.106 1.00 91.56 120 VAL A C 1
ATOM 872 O O . VAL A 1 120 ? 8.704 6.766 -28.051 1.00 91.56 120 VAL A O 1
ATOM 875 N N . VAL A 1 121 ? 8.994 6.546 -30.253 1.00 91.25 121 VAL A N 1
ATOM 876 C CA . VAL A 1 121 ? 9.838 7.730 -30.434 1.00 91.25 121 VAL A CA 1
ATOM 877 C C . VAL A 1 121 ? 9.158 8.641 -31.445 1.00 91.25 121 VAL A C 1
ATOM 879 O O . VAL A 1 121 ? 8.832 8.210 -32.556 1.00 91.25 121 VAL A O 1
ATOM 882 N N . ASP A 1 122 ? 8.944 9.904 -31.075 1.00 87.38 122 ASP A N 1
ATOM 883 C CA . ASP A 1 122 ? 8.313 10.879 -31.961 1.00 87.38 122 ASP A CA 1
ATOM 884 C C . ASP A 1 122 ? 9.187 11.083 -33.218 1.00 87.38 122 ASP A C 1
ATOM 886 O O . ASP A 1 122 ? 10.355 11.475 -33.112 1.00 87.38 122 ASP A O 1
ATOM 890 N N . PRO A 1 123 ? 8.657 10.851 -34.433 1.00 85.31 123 PRO A N 1
ATOM 891 C CA . PRO A 1 123 ? 9.453 10.896 -35.659 1.00 85.31 123 PRO A CA 1
ATOM 892 C C . PRO A 1 123 ? 9.899 12.312 -36.061 1.00 85.31 123 PRO A C 1
ATOM 894 O O . PRO A 1 123 ? 10.738 12.464 -36.953 1.00 85.31 123 PRO A O 1
ATOM 897 N N . PHE A 1 124 ? 9.326 13.355 -35.460 1.00 85.31 124 PHE A N 1
ATOM 898 C CA . PHE A 1 124 ? 9.617 14.754 -35.756 1.00 85.31 124 PHE A CA 1
ATOM 899 C C . PHE A 1 124 ? 10.541 15.389 -34.716 1.00 85.31 124 PHE A C 1
ATOM 901 O O . PHE A 1 124 ? 11.437 16.146 -35.100 1.00 85.31 124 PHE A O 1
ATOM 908 N N . THR A 1 125 ? 10.332 15.112 -33.427 1.00 87.81 125 THR A N 1
ATOM 909 C CA . THR A 1 125 ? 11.141 15.666 -32.329 1.00 87.81 125 THR A CA 1
ATOM 910 C C . THR A 1 125 ? 12.283 14.739 -31.919 1.00 87.81 125 THR A C 1
ATOM 912 O O . THR A 1 125 ? 13.315 15.224 -31.454 1.00 87.81 125 THR A O 1
ATOM 915 N N . GLY A 1 126 ? 12.148 13.429 -32.149 1.00 83.44 126 GLY A N 1
ATOM 916 C CA . GLY A 1 126 ? 13.079 12.410 -31.664 1.00 83.44 126 GLY A CA 1
ATOM 917 C C . GLY A 1 126 ? 12.993 12.183 -30.153 1.00 83.44 126 GLY A C 1
ATOM 918 O O . GLY A 1 126 ? 13.917 11.607 -29.580 1.00 83.44 126 GLY A O 1
ATOM 919 N N . GLU A 1 127 ? 11.936 12.678 -29.506 1.00 86.56 127 GLU A N 1
ATOM 920 C CA . GLU A 1 127 ? 11.695 12.489 -28.077 1.00 86.56 127 GLU A CA 1
ATOM 921 C C . GLU A 1 127 ? 11.066 11.120 -27.814 1.00 86.56 127 GLU A C 1
ATOM 923 O O . GLU A 1 127 ? 10.264 10.618 -28.604 1.00 86.56 127 GLU A O 1
ATOM 928 N N . LEU A 1 128 ? 11.459 10.511 -26.696 1.00 88.00 128 LEU A N 1
ATOM 929 C CA . LEU A 1 128 ? 10.874 9.268 -26.218 1.00 88.00 128 LEU A CA 1
ATOM 930 C C . LEU A 1 128 ? 9.475 9.560 -25.660 1.00 88.00 128 LEU A C 1
ATOM 932 O O . LEU A 1 128 ? 9.319 10.467 -24.848 1.00 88.00 128 LEU A O 1
ATOM 936 N N . LEU A 1 129 ? 8.485 8.792 -26.108 1.00 88.38 129 LEU A N 1
ATOM 937 C CA . LEU A 1 129 ? 7.089 8.898 -25.681 1.00 88.38 129 LEU A CA 1
ATOM 938 C C . LEU A 1 129 ? 6.765 8.005 -24.478 1.00 88.38 129 LEU A C 1
ATOM 940 O O . LEU A 1 129 ? 5.681 8.133 -23.928 1.00 88.38 129 LEU A O 1
ATOM 944 N N . LEU A 1 130 ? 7.682 7.105 -24.110 1.00 84.69 130 LEU A N 1
ATOM 945 C CA . LEU A 1 130 ? 7.583 6.314 -22.888 1.00 84.69 130 LEU A CA 1
ATOM 946 C C . LEU A 1 130 ? 8.035 7.135 -21.683 1.00 84.69 130 LEU A C 1
ATOM 948 O O . LEU A 1 130 ? 9.104 7.754 -21.720 1.00 84.69 130 LEU A O 1
ATOM 952 N N . ASP A 1 131 ? 7.272 7.042 -20.606 1.00 78.00 131 ASP A N 1
ATOM 953 C CA . ASP A 1 131 ? 7.642 7.527 -19.284 1.00 78.00 131 ASP A CA 1
ATOM 954 C C . ASP A 1 131 ? 7.403 6.449 -18.215 1.00 78.00 131 ASP A C 1
ATOM 956 O O . ASP A 1 131 ? 7.084 5.301 -18.531 1.00 78.00 131 ASP A O 1
ATOM 960 N N . ASP A 1 132 ? 7.624 6.798 -16.948 1.00 68.31 132 ASP A N 1
ATOM 961 C CA . ASP A 1 132 ? 7.534 5.851 -15.835 1.00 68.31 132 ASP A CA 1
ATOM 962 C C . ASP A 1 132 ? 6.122 5.248 -15.680 1.00 68.31 132 ASP A C 1
ATOM 964 O O . ASP A 1 132 ? 6.005 4.113 -15.228 1.00 68.31 132 ASP A O 1
ATOM 968 N N . SER A 1 133 ? 5.059 5.930 -16.133 1.00 72.38 133 SER A N 1
ATOM 969 C CA . SER A 1 133 ? 3.683 5.405 -16.084 1.00 72.38 133 SER A CA 1
ATOM 970 C C . SER A 1 133 ? 3.447 4.224 -17.030 1.00 72.38 133 SER A C 1
ATOM 972 O O . SER A 1 133 ? 2.516 3.443 -16.835 1.00 72.38 133 SER A O 1
ATOM 974 N N . ASN A 1 134 ? 4.311 4.049 -18.035 1.00 85.31 134 ASN A N 1
ATOM 975 C CA . ASN A 1 134 ? 4.245 2.920 -18.958 1.00 85.31 134 ASN A CA 1
ATOM 976 C C . ASN A 1 134 ? 4.882 1.645 -18.403 1.00 85.31 134 ASN A C 1
ATOM 978 O O . ASN A 1 134 ? 4.876 0.633 -19.103 1.00 85.31 134 ASN A O 1
ATOM 982 N N . PHE A 1 135 ? 5.462 1.664 -17.201 1.00 80.50 135 PHE A N 1
ATOM 983 C CA . PHE A 1 135 ? 6.168 0.517 -16.641 1.00 80.50 135 PHE A CA 1
ATOM 984 C C . PHE A 1 135 ? 5.551 0.072 -15.317 1.00 80.50 135 PHE A C 1
ATOM 986 O O . PHE A 1 135 ? 5.382 0.863 -14.398 1.00 80.50 135 PHE A O 1
ATOM 993 N N . ARG A 1 136 ? 5.268 -1.229 -15.213 1.00 78.19 136 ARG A N 1
ATOM 994 C CA . ARG A 1 136 ? 4.981 -1.921 -13.948 1.00 78.19 136 ARG A CA 1
ATOM 995 C C . ARG A 1 136 ? 6.142 -2.863 -13.633 1.00 78.19 136 ARG A C 1
ATOM 997 O O . ARG A 1 136 ? 6.772 -3.391 -14.550 1.00 78.19 136 ARG A O 1
ATOM 1004 N N . PHE A 1 137 ? 6.429 -3.084 -12.357 1.00 73.38 137 PHE A N 1
ATOM 1005 C CA . PHE A 1 137 ? 7.540 -3.930 -11.913 1.00 73.38 137 PHE A CA 1
ATOM 1006 C C . PHE A 1 137 ? 7.040 -5.105 -11.081 1.00 73.38 137 PHE A C 1
ATOM 1008 O O . PHE A 1 137 ? 6.129 -4.965 -10.272 1.00 73.38 137 PHE A O 1
ATOM 1015 N N . GLY A 1 138 ? 7.637 -6.271 -11.296 1.00 65.00 138 GLY A N 1
ATOM 1016 C CA . GLY A 1 138 ? 7.277 -7.486 -10.592 1.00 65.00 138 GLY A CA 1
ATOM 1017 C C . GLY A 1 138 ? 5.855 -7.956 -10.892 1.00 65.00 138 GLY A C 1
ATOM 1018 O O . GLY A 1 138 ? 5.350 -7.833 -12.007 1.00 65.00 138 GLY A O 1
ATOM 1019 N N . SER A 1 139 ? 5.228 -8.543 -9.887 1.00 55.00 139 SER A N 1
ATOM 1020 C CA . SER A 1 139 ? 3.881 -9.093 -9.847 1.00 55.00 139 SER A CA 1
ATOM 1021 C C . SER A 1 139 ? 2.831 -8.051 -9.481 1.00 55.00 139 SER A C 1
ATOM 1023 O O . SER A 1 139 ? 1.927 -8.383 -8.724 1.00 55.00 139 SER A O 1
ATOM 1025 N N . GLN A 1 140 ? 2.912 -6.827 -10.035 1.00 54.41 140 GLN A N 1
ATOM 1026 C CA . GLN A 1 140 ? 1.833 -5.824 -9.973 1.00 54.41 140 GLN A CA 1
ATOM 1027 C C . GLN A 1 140 ? 0.532 -6.390 -10.570 1.00 54.41 140 GLN A C 1
ATOM 1029 O O . GLN A 1 140 ? 0.120 -6.053 -11.678 1.00 54.41 140 GLN A O 1
ATOM 1034 N N . ASN A 1 141 ? -0.113 -7.273 -9.826 1.00 55.09 141 ASN A N 1
ATOM 1035 C CA . ASN A 1 141 ? -1.515 -7.569 -9.867 1.00 55.09 141 ASN A CA 1
ATOM 1036 C C . ASN A 1 141 ? -2.068 -6.645 -8.791 1.00 55.09 141 ASN A C 1
ATOM 1038 O O . ASN A 1 141 ? -2.170 -7.081 -7.641 1.00 55.09 141 ASN A O 1
ATOM 1042 N N . PRO A 1 142 ? -2.369 -5.371 -9.120 1.00 55.84 142 PRO A N 1
ATOM 1043 C CA . PRO A 1 142 ? -3.179 -4.576 -8.217 1.00 55.84 142 PRO A CA 1
ATOM 1044 C C . PRO A 1 142 ? -4.395 -5.422 -7.822 1.00 55.84 142 PRO A C 1
ATOM 1046 O O . PRO A 1 142 ? -4.830 -6.280 -8.611 1.00 55.84 142 PRO A O 1
ATOM 1049 N N . PRO A 1 143 ? -4.932 -5.233 -6.610 1.00 62.56 143 PRO A N 1
ATOM 1050 C CA . PRO A 1 143 ? -6.114 -5.952 -6.187 1.00 62.56 143 PRO A CA 1
ATOM 1051 C C . PRO A 1 143 ? -7.170 -5.895 -7.278 1.00 62.56 143 PRO A C 1
ATOM 1053 O O . PRO A 1 143 ? -7.291 -4.912 -8.018 1.00 62.56 143 PRO A O 1
ATOM 1056 N N . ASN A 1 144 ? -7.973 -6.949 -7.364 1.00 61.41 144 ASN A N 1
ATOM 1057 C CA . ASN A 1 144 ? -9.201 -6.829 -8.128 1.00 61.41 144 ASN A CA 1
ATOM 1058 C C . ASN A 1 144 ? -9.988 -5.595 -7.630 1.00 61.41 144 ASN A C 1
ATOM 1060 O O . ASN A 1 144 ? -9.912 -5.218 -6.464 1.00 61.41 144 ASN A O 1
ATOM 1064 N N . ASP A 1 145 ? -10.774 -4.961 -8.503 1.00 69.69 145 ASP A N 1
ATOM 1065 C CA . ASP A 1 145 ? -11.559 -3.764 -8.141 1.00 69.69 145 ASP A CA 1
ATOM 1066 C C . ASP A 1 145 ? -12.607 -4.013 -7.024 1.00 69.69 145 ASP A C 1
ATOM 1068 O O . ASP A 1 145 ? -13.361 -3.112 -6.638 1.00 69.69 145 ASP A O 1
ATOM 1072 N N . GLU A 1 146 ? -12.692 -5.243 -6.512 1.00 80.00 146 GLU A N 1
ATOM 1073 C CA . GLU A 1 146 ? -13.550 -5.646 -5.408 1.00 80.00 146 GLU A CA 1
ATOM 1074 C C . GLU A 1 146 ? -12.792 -5.494 -4.083 1.00 80.00 146 GLU A C 1
ATOM 1076 O O . GLU A 1 146 ? -11.772 -6.143 -3.875 1.00 80.00 146 GLU A O 1
ATOM 1081 N N . PRO A 1 147 ? -13.282 -4.676 -3.142 1.00 88.69 147 PRO A N 1
ATOM 1082 C CA . PRO A 1 147 ? -12.609 -4.531 -1.865 1.00 88.69 147 PRO A CA 1
ATOM 1083 C C . PRO A 1 147 ? -12.665 -5.799 -1.045 1.00 88.69 147 PRO A C 1
ATOM 1085 O O . PRO A 1 147 ? -13.648 -6.552 -1.093 1.00 88.69 147 PRO A O 1
ATOM 1088 N N . LEU A 1 148 ? -11.672 -5.932 -0.173 1.00 89.00 148 LEU A N 1
ATOM 1089 C CA . LEU A 1 148 ? -11.717 -6.911 0.892 1.00 89.00 148 LEU A CA 1
ATOM 1090 C C . LEU A 1 148 ? -13.023 -6.780 1.696 1.00 89.00 148 LEU A C 1
ATOM 1092 O O . LEU A 1 148 ? -13.409 -5.675 2.098 1.00 89.00 148 LEU A O 1
ATOM 1096 N N . PRO A 1 149 ? -13.725 -7.900 1.950 1.00 93.75 149 PRO A N 1
ATOM 1097 C CA . PRO A 1 149 ? -14.878 -7.913 2.834 1.00 93.75 149 PRO A CA 1
ATOM 1098 C C . PRO A 1 149 ? -14.533 -7.341 4.210 1.00 93.75 149 PRO A C 1
ATOM 1100 O O . PRO A 1 149 ? -13.496 -7.671 4.782 1.00 93.75 149 PRO A O 1
ATOM 1103 N N . LEU A 1 150 ? -15.449 -6.561 4.790 1.00 96.62 150 LEU A N 1
ATOM 1104 C CA . LEU A 1 150 ? -15.234 -5.940 6.102 1.00 96.62 150 LEU A CA 1
ATOM 1105 C C . LEU A 1 150 ? -15.010 -6.965 7.217 1.00 96.62 150 LEU A C 1
ATOM 1107 O O . LEU A 1 150 ? -14.335 -6.652 8.188 1.00 96.62 150 LEU A O 1
ATOM 1111 N N . GLU A 1 151 ? -15.554 -8.180 7.095 1.00 94.69 151 GLU A N 1
ATOM 1112 C CA . GLU A 1 151 ? -15.300 -9.255 8.065 1.00 94.69 151 GLU A CA 1
ATOM 1113 C C . GLU A 1 151 ? -13.852 -9.762 8.046 1.00 94.69 151 GLU A C 1
ATOM 1115 O O . GLU A 1 151 ? -13.443 -10.440 8.985 1.00 94.69 151 GLU A O 1
ATOM 1120 N N . ILE A 1 152 ? -13.104 -9.463 6.981 1.00 91.44 152 ILE A N 1
ATOM 1121 C CA . ILE A 1 152 ? -11.684 -9.790 6.833 1.00 91.44 152 ILE A CA 1
ATOM 1122 C C . ILE A 1 152 ? -10.839 -8.569 7.188 1.00 91.44 152 ILE A C 1
ATOM 1124 O O . ILE A 1 152 ? -9.920 -8.686 7.988 1.00 91.44 152 ILE A O 1
ATOM 1128 N N . SER A 1 153 ? -11.167 -7.399 6.634 1.00 96.31 153 SER A N 1
ATOM 1129 C CA . SER A 1 153 ? -10.325 -6.214 6.795 1.00 96.31 153 SER A CA 1
ATOM 1130 C C . SER A 1 153 ? -10.449 -5.550 8.170 1.00 96.31 153 SER A C 1
ATOM 1132 O O . SER A 1 153 ? -9.537 -4.858 8.600 1.00 96.31 153 SER A O 1
ATOM 1134 N N . PHE A 1 154 ? -11.574 -5.697 8.878 1.00 98.38 154 PHE A N 1
ATOM 1135 C CA . PHE A 1 154 ? -11.762 -5.077 10.194 1.00 98.38 154 PHE A CA 1
ATOM 1136 C C . PHE A 1 154 ? -11.008 -5.834 11.294 1.00 98.38 154 PHE A C 1
ATOM 1138 O O . PHE A 1 154 ? -11.316 -6.992 11.589 1.00 98.38 154 PHE A O 1
ATOM 1145 N N . VAL A 1 155 ? -10.093 -5.152 11.986 1.00 97.75 155 VAL A N 1
ATOM 1146 C CA . VAL A 1 155 ? -9.280 -5.757 13.052 1.00 97.75 155 VAL A CA 1
ATOM 1147 C C . VAL A 1 155 ? -10.071 -5.809 14.366 1.00 97.75 155 VAL A C 1
ATOM 1149 O O . VAL A 1 155 ? -9.940 -4.972 15.264 1.00 97.75 155 VAL A O 1
ATOM 1152 N N . GLU A 1 156 ? -10.944 -6.813 14.483 1.00 96.94 156 GLU A N 1
ATOM 1153 C CA . GLU A 1 156 ? -11.882 -6.944 15.604 1.00 96.94 156 GLU A CA 1
ATOM 1154 C C . GLU A 1 156 ? -11.186 -7.061 16.966 1.00 96.94 156 GLU A C 1
ATOM 1156 O O . GLU A 1 156 ? -11.656 -6.472 17.943 1.00 96.94 156 GLU A O 1
ATOM 1161 N N . GLY A 1 157 ? -10.071 -7.793 17.043 1.00 96.56 157 GLY A N 1
ATOM 1162 C CA . GLY A 1 157 ? -9.340 -7.988 18.297 1.00 96.56 157 GLY A CA 1
ATOM 1163 C C . GLY A 1 157 ? -8.929 -6.660 18.934 1.00 96.56 157 GLY A C 1
ATOM 1164 O O . GLY A 1 157 ? -9.179 -6.433 20.122 1.00 96.56 157 GLY A O 1
ATOM 1165 N N . GLU A 1 158 ? -8.402 -5.743 18.124 1.00 97.62 158 GLU A N 1
ATOM 1166 C CA . GLU A 1 158 ? -8.020 -4.408 18.574 1.00 97.62 158 GLU A CA 1
ATOM 1167 C C . GLU A 1 158 ? -9.241 -3.567 18.951 1.00 97.62 158 GLU A C 1
ATOM 1169 O O . GL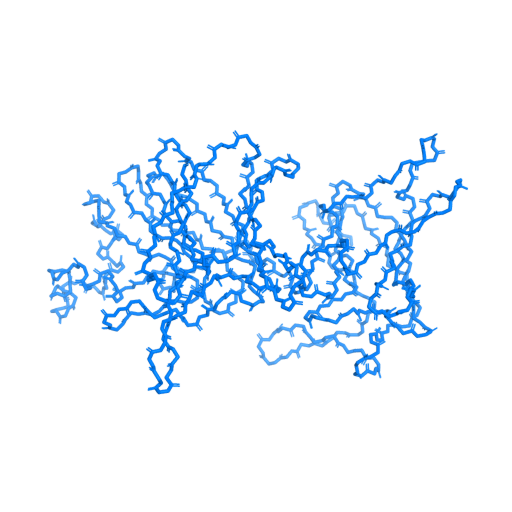U A 1 158 ? -9.270 -2.928 20.009 1.00 97.62 158 GLU A O 1
ATOM 1174 N N . TYR A 1 159 ? -10.292 -3.611 18.128 1.00 98.31 159 TYR A N 1
ATOM 1175 C CA . TYR A 1 159 ? -11.520 -2.884 18.422 1.00 98.31 159 TYR A CA 1
ATOM 1176 C C . TYR A 1 159 ? -12.111 -3.298 19.773 1.00 98.31 159 TYR A C 1
ATOM 1178 O O . TYR A 1 159 ? -12.493 -2.443 20.572 1.00 98.31 159 TYR A O 1
ATOM 1186 N N . LEU A 1 160 ? -12.172 -4.594 20.077 1.00 98.12 160 LEU A N 1
ATOM 1187 C CA . LEU A 1 160 ? -12.701 -5.086 21.348 1.00 98.12 160 LEU A CA 1
ATOM 1188 C C . LEU A 1 160 ? -11.784 -4.750 22.532 1.00 98.12 160 LEU A C 1
ATOM 1190 O O . LEU A 1 160 ? -12.292 -4.419 23.607 1.00 98.12 160 LEU A O 1
ATOM 1194 N N . ALA A 1 161 ? -10.463 -4.776 22.343 1.00 97.38 161 ALA A N 1
ATOM 1195 C CA . ALA A 1 161 ? -9.500 -4.380 23.370 1.00 97.38 161 ALA A CA 1
ATOM 1196 C C . ALA A 1 161 ? -9.654 -2.902 23.764 1.00 97.38 161 ALA A C 1
ATOM 1198 O O . ALA A 1 161 ? -9.684 -2.572 24.953 1.00 97.38 161 ALA A O 1
ATOM 1199 N N . ASN A 1 162 ? -9.863 -2.029 22.776 1.00 97.44 162 ASN A N 1
ATOM 1200 C CA . ASN A 1 162 ? -10.100 -0.599 22.984 1.00 97.44 162 ASN A CA 1
ATOM 1201 C C . ASN A 1 162 ? -11.516 -0.291 23.500 1.00 97.44 162 ASN A C 1
ATOM 1203 O O . ASN A 1 162 ? -11.768 0.787 24.042 1.00 97.44 162 ASN A O 1
ATOM 1207 N N . ASN A 1 163 ? -12.445 -1.247 23.397 1.00 98.12 163 ASN A N 1
ATOM 1208 C CA . ASN A 1 163 ? -13.850 -1.071 23.751 1.00 98.12 163 ASN A CA 1
ATOM 1209 C C . ASN A 1 163 ? -14.361 -2.160 24.719 1.00 98.12 163 ASN A C 1
ATOM 1211 O O . ASN A 1 163 ? -15.245 -2.942 24.354 1.00 98.12 163 ASN A O 1
ATOM 1215 N N . PRO A 1 164 ? -13.918 -2.177 25.996 1.00 98.00 164 PRO A N 1
ATOM 1216 C CA . PRO A 1 164 ? -14.213 -3.273 26.928 1.00 98.00 164 PRO A CA 1
ATOM 1217 C C . PRO A 1 164 ? -15.705 -3.554 27.158 1.00 98.00 164 PRO A C 1
ATOM 1219 O O . PRO A 1 164 ? -16.096 -4.700 27.360 1.00 98.00 164 PRO A O 1
ATOM 1222 N N . GLY A 1 165 ? -16.561 -2.525 27.108 1.00 98.19 165 GLY A N 1
ATOM 1223 C CA . GLY A 1 165 ? -18.014 -2.704 27.227 1.00 98.19 165 GLY A CA 1
ATOM 1224 C C . GLY A 1 165 ? -18.634 -3.425 26.025 1.00 98.19 165 GLY A C 1
ATOM 1225 O O . GLY A 1 165 ? -19.588 -4.183 26.185 1.00 98.19 165 GLY A O 1
ATOM 1226 N N . VAL A 1 166 ? -18.065 -3.237 24.832 1.00 98.44 166 VAL A N 1
ATOM 1227 C CA . VAL A 1 166 ? -18.458 -3.977 23.625 1.00 98.44 166 VAL A CA 1
ATOM 1228 C C . VAL A 1 166 ? -17.954 -5.410 23.722 1.00 98.44 166 VAL A C 1
ATOM 1230 O O . VAL A 1 166 ? -18.726 -6.332 23.486 1.00 98.44 166 VAL A O 1
ATOM 1233 N N . ALA A 1 167 ? -16.712 -5.612 24.173 1.00 98.38 167 ALA A N 1
ATOM 1234 C CA . ALA A 1 167 ? -16.174 -6.945 24.435 1.00 98.38 167 ALA A CA 1
ATOM 1235 C C . ALA A 1 167 ? -17.042 -7.732 25.431 1.00 98.38 167 ALA A C 1
ATOM 1237 O O . ALA A 1 167 ? -17.336 -8.905 25.211 1.00 98.38 167 ALA A O 1
ATOM 1238 N N . GLU A 1 168 ? -17.515 -7.097 26.507 1.00 98.44 168 GLU A N 1
ATOM 1239 C CA . GLU A 1 168 ? -18.461 -7.715 27.440 1.00 98.44 168 GLU A CA 1
ATOM 1240 C C . GLU A 1 168 ? -19.808 -8.040 26.769 1.00 98.44 168 GLU A C 1
ATOM 1242 O O . GLU A 1 168 ? -20.365 -9.115 27.004 1.00 98.44 168 GLU A O 1
ATOM 1247 N N . ALA A 1 169 ? -20.332 -7.154 25.918 1.00 98.19 169 ALA A N 1
ATOM 1248 C CA . ALA A 1 169 ? -21.578 -7.392 25.191 1.00 98.19 169 ALA A CA 1
ATOM 1249 C C . ALA A 1 169 ? -21.471 -8.567 24.202 1.00 98.19 169 ALA A C 1
ATOM 1251 O O . ALA A 1 169 ? -22.385 -9.394 24.152 1.00 98.19 169 ALA A O 1
ATOM 1252 N N . VAL A 1 170 ? -20.349 -8.679 23.484 1.00 98.25 170 VAL A N 1
ATOM 1253 C CA . VAL A 1 170 ? -20.041 -9.796 22.577 1.00 98.25 170 VAL A CA 1
ATOM 1254 C C . VAL A 1 170 ? -19.887 -11.100 23.362 1.00 98.25 170 VAL A C 1
ATOM 1256 O O . VAL A 1 170 ? -20.557 -12.086 23.061 1.00 98.25 170 VAL A O 1
ATOM 1259 N N . ASN A 1 171 ? -19.109 -11.098 24.450 1.00 97.88 171 ASN A N 1
ATOM 1260 C CA . ASN A 1 171 ? -18.910 -12.280 25.301 1.00 97.88 171 ASN A CA 1
ATOM 1261 C C . ASN A 1 171 ? -20.212 -12.803 25.932 1.00 97.88 171 ASN A C 1
ATOM 1263 O O . ASN A 1 171 ? -20.365 -14.006 26.146 1.00 97.88 171 ASN A O 1
ATOM 1267 N N . ASN A 1 172 ? -21.156 -11.909 26.232 1.00 97.69 172 ASN A N 1
ATOM 1268 C CA . ASN A 1 172 ? -22.476 -12.269 26.750 1.00 97.69 172 ASN A CA 1
ATOM 1269 C C . ASN A 1 172 ? -23.501 -12.602 25.644 1.00 97.69 172 ASN A C 1
ATOM 1271 O O . ASN A 1 172 ? -24.632 -12.975 25.965 1.00 97.69 172 ASN A O 1
ATOM 1275 N N . GLY A 1 173 ? -23.132 -12.484 24.364 1.00 97.38 173 GLY A N 1
ATOM 1276 C CA . GLY A 1 173 ? -23.987 -12.784 23.212 1.00 97.38 173 GLY A CA 1
ATOM 1277 C C . GLY A 1 173 ? -25.092 -11.755 22.950 1.00 97.38 173 GLY A C 1
ATOM 1278 O O . GLY A 1 173 ? -26.100 -12.093 22.330 1.00 97.38 173 GLY A O 1
ATOM 1279 N N . PHE A 1 174 ? -24.949 -10.522 23.446 1.00 97.00 174 PHE A N 1
ATOM 1280 C CA . PHE A 1 174 ? -25.889 -9.430 23.159 1.00 97.00 174 PHE A CA 1
ATOM 1281 C C . PHE A 1 174 ? -25.666 -8.800 21.781 1.00 97.00 174 PHE A C 1
ATOM 1283 O O . PHE A 1 174 ? -26.606 -8.248 21.216 1.00 97.00 174 PHE A O 1
ATOM 1290 N N . ILE A 1 175 ? -24.437 -8.883 21.271 1.00 96.62 175 ILE A N 1
ATOM 1291 C CA . ILE A 1 175 ? -24.006 -8.460 19.933 1.00 96.62 175 ILE A CA 1
ATOM 1292 C C . ILE A 1 175 ? -23.164 -9.609 19.363 1.00 96.62 175 ILE A C 1
ATOM 1294 O O . ILE A 1 175 ? -22.474 -10.287 20.125 1.00 96.62 175 ILE A O 1
ATOM 1298 N N . GLY A 1 176 ? -23.245 -9.871 18.061 1.00 96.25 176 GLY A N 1
ATOM 1299 C CA . GLY A 1 176 ? -22.545 -10.970 17.400 1.00 96.25 176 GLY A CA 1
ATOM 1300 C C . GLY A 1 176 ? -21.043 -10.748 17.222 1.00 96.25 176 GLY A C 1
ATOM 1301 O O . GLY A 1 176 ? -20.299 -11.723 17.276 1.00 96.25 176 GLY A O 1
ATOM 1302 N N . SER A 1 177 ? -20.599 -9.500 17.051 1.00 98.12 177 SER A N 1
ATOM 1303 C CA . SER A 1 177 ? -19.181 -9.137 16.911 1.00 98.12 177 SER A CA 1
ATOM 1304 C C . SER A 1 177 ? -18.909 -7.658 17.222 1.00 98.12 177 SER A C 1
ATOM 1306 O O . SER A 1 177 ? -19.817 -6.822 17.281 1.00 98.12 177 SER A O 1
ATOM 1308 N N . GLY A 1 178 ? -17.637 -7.311 17.399 1.00 98.31 178 GLY A N 1
ATOM 1309 C CA . GLY A 1 178 ? -17.145 -5.938 17.433 1.00 98.31 178 GLY A CA 1
ATOM 1310 C C . GLY A 1 178 ? -17.441 -5.191 16.134 1.00 98.31 178 GLY A C 1
ATOM 1311 O O . GLY A 1 178 ? -17.858 -4.038 16.200 1.00 98.31 178 GLY A O 1
ATOM 1312 N N . LEU A 1 179 ? -17.341 -5.862 14.980 1.00 98.50 179 LEU A N 1
ATOM 1313 C CA . LEU A 1 179 ? -17.734 -5.292 13.686 1.00 98.50 179 LEU A CA 1
ATOM 1314 C C . LEU A 1 179 ? -19.232 -4.951 13.654 1.00 98.50 179 LEU A C 1
ATOM 1316 O O . LEU A 1 179 ? -19.606 -3.854 13.243 1.00 98.50 179 LEU A O 1
ATOM 1320 N N . GLU A 1 180 ? -20.101 -5.843 14.144 1.00 98.44 180 GLU A N 1
ATOM 1321 C CA . GLU A 1 180 ? -21.541 -5.567 14.238 1.00 98.44 180 GLU A CA 1
ATOM 1322 C C . GLU A 1 180 ? -21.813 -4.340 15.119 1.00 98.44 180 GLU A C 1
ATOM 1324 O O . GLU A 1 180 ? -22.637 -3.492 14.768 1.00 98.44 180 GLU A O 1
ATOM 1329 N N . HIS A 1 181 ? -21.116 -4.211 16.251 1.00 98.62 181 HIS A N 1
ATOM 1330 C CA . HIS A 1 181 ? -21.223 -3.010 17.077 1.00 98.62 181 HIS A CA 1
ATOM 1331 C C . HIS A 1 181 ? -20.718 -1.768 16.335 1.00 98.62 181 HIS A C 1
ATOM 1333 O O . HIS A 1 181 ? -21.366 -0.722 16.377 1.00 98.62 181 HIS A O 1
ATOM 1339 N N . TYR A 1 182 ? -19.570 -1.864 15.664 1.00 98.62 182 TYR A N 1
ATOM 1340 C CA . TYR A 1 182 ? -18.959 -0.747 14.957 1.00 98.62 182 TYR A CA 1
ATOM 1341 C C . TYR A 1 182 ? -19.893 -0.173 13.886 1.00 98.62 182 TYR A C 1
ATOM 1343 O O . TYR A 1 182 ? -20.189 1.022 13.908 1.00 98.62 182 TYR A O 1
ATOM 1351 N N . LEU A 1 183 ? -20.447 -1.039 13.035 1.00 98.12 183 LEU A N 1
ATOM 1352 C CA . LEU A 1 183 ? -21.352 -0.648 11.953 1.00 98.12 183 LEU A CA 1
ATOM 1353 C C . LEU A 1 183 ? -22.680 -0.072 12.464 1.00 98.12 183 LEU A C 1
ATOM 1355 O O . LEU A 1 183 ? -23.212 0.867 11.878 1.00 98.12 183 LEU A O 1
ATOM 1359 N N . ASN A 1 184 ? -23.231 -0.615 13.554 1.00 97.94 184 ASN A N 1
ATOM 1360 C CA . ASN A 1 184 ? -24.529 -0.170 14.072 1.00 97.94 184 ASN A CA 1
ATOM 1361 C C . ASN A 1 184 ? -24.437 1.057 14.994 1.00 97.94 184 ASN A C 1
ATOM 1363 O O . ASN A 1 184 ? -25.397 1.824 15.093 1.00 97.94 184 ASN A O 1
ATOM 1367 N N . PHE A 1 185 ? -23.313 1.230 15.692 1.00 97.88 185 PHE A N 1
ATOM 1368 C CA . PHE A 1 185 ? -23.152 2.236 16.747 1.00 97.88 185 PHE A CA 1
ATOM 1369 C C . PHE A 1 185 ? -21.800 2.946 16.685 1.00 97.88 185 PHE A C 1
ATOM 1371 O O . PHE A 1 185 ? -21.764 4.171 16.765 1.00 97.88 185 PHE A O 1
ATOM 1378 N N . GLY A 1 186 ? -20.703 2.200 16.530 1.00 97.75 186 GLY A N 1
ATOM 1379 C CA . GLY A 1 186 ? -19.337 2.716 16.668 1.00 97.75 186 GLY A CA 1
ATOM 1380 C C . GLY A 1 186 ? -19.002 3.906 15.769 1.00 97.75 186 GLY A C 1
ATOM 1381 O O . GLY A 1 186 ? -18.351 4.834 16.244 1.00 97.75 186 GLY A O 1
ATOM 1382 N N . ILE A 1 187 ? -19.505 3.918 14.531 1.00 97.88 187 ILE A N 1
ATOM 1383 C CA . ILE A 1 187 ? -19.361 5.047 13.595 1.00 97.88 187 ILE A CA 1
ATOM 1384 C C . ILE A 1 187 ? -19.947 6.330 14.206 1.00 97.88 187 ILE A C 1
ATOM 1386 O O . ILE A 1 187 ? -19.228 7.305 14.397 1.00 97.88 187 ILE A O 1
ATOM 1390 N N . ASN A 1 188 ? -21.215 6.295 14.634 1.00 97.81 188 ASN A N 1
ATOM 1391 C CA . ASN A 1 188 ? -21.916 7.436 15.250 1.00 97.81 188 ASN A CA 1
ATOM 1392 C C . ASN A 1 188 ? -21.382 7.812 16.643 1.00 97.81 188 ASN A C 1
ATOM 1394 O O . ASN A 1 188 ? -21.631 8.909 17.146 1.00 97.81 188 ASN A O 1
ATOM 1398 N N . GLU A 1 189 ? -20.696 6.882 17.301 1.00 97.50 189 GLU A N 1
ATOM 1399 C CA . GLU A 1 189 ? -20.005 7.105 18.569 1.00 97.50 189 GLU A CA 1
ATOM 1400 C C . GLU A 1 189 ? -18.587 7.667 18.381 1.00 97.50 189 GLU A C 1
ATOM 1402 O O . GLU A 1 189 ? -17.901 7.904 19.376 1.00 97.50 189 GLU A O 1
ATOM 1407 N N . ASN A 1 190 ? -18.151 7.890 17.135 1.00 97.00 190 ASN A N 1
ATOM 1408 C CA . ASN A 1 190 ? -16.806 8.336 16.768 1.00 97.00 190 ASN A CA 1
ATOM 1409 C C . ASN A 1 190 ? -15.707 7.419 17.326 1.00 97.00 190 ASN A C 1
ATOM 1411 O O . ASN A 1 190 ? -14.660 7.886 17.778 1.00 97.00 190 ASN A O 1
ATOM 1415 N N . ARG A 1 191 ? -15.952 6.103 17.355 1.00 97.56 191 ARG A N 1
ATOM 1416 C CA . ARG A 1 191 ? -14.941 5.143 17.809 1.00 97.56 191 ARG A CA 1
ATOM 1417 C C . ARG A 1 191 ? -13.897 4.937 16.723 1.00 97.56 191 ARG A C 1
ATOM 1419 O O . ARG A 1 191 ? -14.254 4.771 15.559 1.00 97.56 191 ARG A O 1
ATOM 1426 N N . ALA A 1 192 ? -12.636 4.900 17.139 1.00 97.75 192 ALA A N 1
ATOM 1427 C CA . ALA A 1 192 ? -11.543 4.522 16.262 1.00 97.75 192 ALA A CA 1
ATOM 1428 C C . ALA A 1 192 ? -11.641 3.045 15.862 1.00 97.75 192 ALA A C 1
ATOM 1430 O O . ALA A 1 192 ? -12.134 2.214 16.638 1.00 97.75 192 ALA A O 1
ATOM 1431 N N . ALA A 1 193 ? -11.179 2.739 14.655 1.00 98.19 193 ALA A N 1
ATOM 1432 C CA . ALA A 1 193 ? -11.091 1.388 14.121 1.00 98.19 193 ALA A CA 1
ATOM 1433 C C . ALA A 1 193 ? -9.899 1.275 13.166 1.00 98.19 193 ALA A C 1
ATOM 1435 O O . ALA A 1 193 ? -9.572 2.237 12.475 1.00 98.19 193 ALA A O 1
ATOM 1436 N N . LEU A 1 194 ? -9.305 0.083 13.126 1.00 98.38 194 LEU A N 1
ATOM 1437 C CA . LEU A 1 194 ? -8.243 -0.285 12.199 1.00 98.38 194 LEU A CA 1
ATOM 1438 C C . LEU A 1 194 ? -8.809 -1.217 11.125 1.00 98.38 194 LEU A C 1
ATOM 1440 O O . LEU A 1 194 ? -9.510 -2.188 11.440 1.00 98.38 194 LEU A O 1
ATOM 1444 N N . PHE A 1 195 ? -8.471 -0.921 9.875 1.00 98.56 195 PHE A N 1
ATOM 1445 C CA . PHE A 1 195 ? -8.718 -1.778 8.726 1.00 98.56 195 PHE A CA 1
ATOM 1446 C C . PHE A 1 195 ? -7.377 -2.198 8.111 1.00 98.56 195 PHE A C 1
ATOM 1448 O O . PHE A 1 195 ? -6.616 -1.343 7.664 1.00 98.56 195 PHE A O 1
ATOM 1455 N N . GLY A 1 196 ? -7.085 -3.497 8.129 1.00 97.19 196 GLY A N 1
ATOM 1456 C CA . GLY A 1 196 ? -5.903 -4.105 7.512 1.00 97.19 196 GLY A CA 1
ATOM 1457 C C . GLY A 1 196 ? -6.264 -4.903 6.260 1.00 97.19 196 GLY A C 1
ATOM 1458 O O . GLY A 1 196 ? -7.448 -5.163 6.018 1.00 97.19 196 GLY A O 1
ATOM 1459 N N . GLY A 1 197 ? -5.264 -5.316 5.488 1.00 94.81 197 GLY A N 1
ATOM 1460 C CA . GLY A 1 197 ? -5.452 -6.296 4.421 1.00 94.81 197 GLY A CA 1
ATOM 1461 C C . GLY A 1 197 ? -4.975 -7.686 4.828 1.00 94.81 197 GLY A C 1
ATOM 1462 O O . GLY A 1 197 ? -5.242 -8.162 5.937 1.00 94.81 197 GLY A O 1
ATOM 1463 N N . THR A 1 198 ? -4.327 -8.373 3.904 1.00 88.31 198 THR A N 1
ATOM 1464 C CA . THR A 1 198 ? -3.868 -9.758 3.980 1.00 88.31 198 THR A CA 1
ATOM 1465 C C . THR A 1 198 ? -2.381 -9.836 3.619 1.00 88.31 198 THR A C 1
ATOM 1467 O O . THR A 1 198 ? -1.666 -8.850 3.715 1.00 88.31 198 THR A O 1
ATOM 1470 N N . SER A 1 199 ? -1.861 -11.030 3.323 1.00 85.88 199 SER A N 1
ATOM 1471 C CA . SER A 1 199 ? -0.477 -11.191 2.842 1.00 85.88 199 SER A CA 1
ATOM 1472 C C . SER A 1 199 ? -0.400 -11.153 1.307 1.00 85.88 199 SER A C 1
ATOM 1474 O O . SER A 1 199 ? 0.357 -11.910 0.698 1.00 85.88 199 SER A O 1
ATOM 1476 N N . GLY A 1 200 ? -1.303 -10.413 0.670 1.00 79.69 200 GLY A N 1
ATOM 1477 C CA . GLY A 1 200 ? -1.460 -10.323 -0.776 1.00 79.69 200 GLY A CA 1
ATOM 1478 C C . GLY A 1 200 ? -1.978 -8.943 -1.157 1.00 79.69 200 GLY A C 1
ATOM 1479 O O . GLY A 1 200 ? -2.322 -8.162 -0.287 1.00 79.69 200 GLY A O 1
ATOM 1480 N N . SER A 1 201 ? -2.033 -8.652 -2.457 1.00 82.44 201 SER A N 1
ATOM 1481 C CA . SER A 1 201 ? -2.468 -7.333 -2.937 1.00 82.44 201 SER A CA 1
ATOM 1482 C C . SER A 1 201 ? -3.975 -7.135 -2.745 1.00 82.44 201 SER A C 1
ATOM 1484 O O . SER A 1 201 ? -4.783 -7.889 -3.298 1.00 82.44 201 SER A O 1
ATOM 1486 N N . ASP A 1 202 ? -4.347 -6.092 -2.012 1.00 86.31 202 ASP A N 1
ATOM 1487 C CA . ASP A 1 202 ? -5.675 -5.873 -1.457 1.00 86.31 202 ASP A CA 1
ATOM 1488 C C . ASP A 1 202 ? -6.231 -4.476 -1.739 1.00 86.31 202 ASP A C 1
ATOM 1490 O O . ASP A 1 202 ? -5.546 -3.458 -1.661 1.00 86.31 202 ASP A O 1
ATOM 1494 N N . LEU A 1 203 ? -7.535 -4.407 -2.024 1.00 91.50 203 LEU A N 1
ATOM 1495 C CA . LEU A 1 203 ? -8.277 -3.150 -2.028 1.00 91.50 203 LEU A CA 1
ATOM 1496 C C . LEU A 1 203 ? -8.912 -2.980 -0.646 1.00 91.50 203 LEU A C 1
ATOM 1498 O O . LEU A 1 203 ? -9.974 -3.538 -0.350 1.00 91.50 203 LEU A O 1
ATOM 1502 N N . VAL A 1 204 ? -8.264 -2.196 0.211 1.00 96.75 204 VAL A N 1
ATOM 1503 C CA . VAL A 1 204 ? -8.734 -1.915 1.568 1.00 96.75 204 VAL A CA 1
ATOM 1504 C C . VAL A 1 204 ? -9.612 -0.673 1.535 1.00 96.75 204 VAL A C 1
ATOM 1506 O O . VAL A 1 204 ? -9.144 0.453 1.360 1.00 96.75 204 VAL A O 1
ATOM 1509 N N . ARG A 1 205 ? -10.921 -0.881 1.717 1.00 96.19 205 ARG A N 1
ATOM 1510 C CA . ARG A 1 205 ? -11.909 0.198 1.810 1.00 96.19 205 ARG A CA 1
ATOM 1511 C C . ARG A 1 205 ? -12.603 0.190 3.176 1.00 96.19 205 ARG A C 1
ATOM 1513 O O . ARG A 1 205 ? -13.568 -0.560 3.357 1.00 96.19 205 ARG A O 1
ATOM 1520 N N . PRO A 1 206 ? -12.149 1.032 4.118 1.00 97.38 206 PRO A N 1
ATOM 1521 C CA . PRO A 1 206 ? -12.807 1.245 5.399 1.00 97.38 206 PRO A CA 1
ATOM 1522 C C . PRO A 1 206 ? -14.238 1.772 5.254 1.00 97.38 206 PRO A C 1
ATOM 1524 O O . PRO A 1 206 ? -14.675 2.217 4.189 1.00 97.38 206 PRO A O 1
ATOM 1527 N N . VAL A 1 207 ? -14.967 1.777 6.370 1.00 97.12 207 VAL A N 1
ATOM 1528 C CA . VAL A 1 207 ? -16.268 2.449 6.480 1.00 97.12 207 VAL A CA 1
ATOM 1529 C C . VAL A 1 207 ? -16.213 3.433 7.639 1.00 97.12 207 VAL A C 1
ATOM 1531 O O . VAL A 1 207 ? -16.033 3.013 8.776 1.00 97.12 207 VAL A O 1
ATOM 1534 N N . GLY A 1 208 ? -16.421 4.717 7.353 1.00 95.00 208 GLY A N 1
ATOM 1535 C CA . GLY A 1 208 ? -16.483 5.793 8.342 1.00 95.00 208 GLY A CA 1
ATOM 1536 C C . GLY A 1 208 ? -17.163 7.049 7.798 1.00 95.00 208 GLY A C 1
ATOM 1537 O O . GLY A 1 208 ? -17.576 7.098 6.638 1.00 95.00 208 GLY A O 1
ATOM 1538 N N . GLU A 1 209 ? -17.307 8.044 8.667 1.00 95.75 209 GLU A N 1
ATOM 1539 C CA . GLU A 1 209 ? -17.919 9.351 8.424 1.00 95.75 209 GLU A CA 1
ATOM 1540 C C . GLU A 1 209 ? -17.043 10.485 9.000 1.00 95.75 209 GLU A C 1
ATOM 1542 O O . GLU A 1 209 ? -16.117 10.240 9.767 1.00 95.75 209 GLU A O 1
ATOM 1547 N N . GLU A 1 210 ? -17.392 11.745 8.701 1.00 93.06 210 GLU A N 1
ATOM 1548 C CA . GLU A 1 210 ? -16.598 12.972 8.946 1.00 93.06 210 GLU A CA 1
ATOM 1549 C C . GLU A 1 210 ? -15.963 13.140 10.347 1.00 93.06 210 GLU A C 1
ATOM 1551 O O . GLU A 1 210 ? -15.044 13.937 10.510 1.00 93.06 210 GLU A O 1
ATOM 1556 N N . ASN A 1 211 ? -16.463 12.462 11.386 1.00 94.38 211 ASN A N 1
ATOM 1557 C CA . ASN A 1 211 ? -15.948 12.580 12.759 1.00 94.38 211 ASN A CA 1
ATOM 1558 C C . ASN A 1 211 ? -15.196 11.332 13.246 1.00 94.38 211 ASN A C 1
ATOM 1560 O O . ASN A 1 211 ? -14.826 11.257 14.422 1.00 94.38 211 ASN A O 1
ATOM 1564 N N . ASN A 1 212 ? -15.006 10.337 12.383 1.00 97.00 212 ASN A N 1
ATOM 1565 C CA . ASN A 1 212 ? -14.255 9.137 12.705 1.00 97.00 212 ASN A CA 1
ATOM 1566 C C . ASN A 1 212 ? -12.750 9.375 12.549 1.00 97.00 212 ASN A C 1
ATOM 1568 O O . ASN A 1 212 ? -12.308 10.202 11.758 1.00 97.00 212 ASN A O 1
ATOM 1572 N N . PHE A 1 213 ? -11.983 8.623 13.334 1.00 98.19 213 PHE A N 1
ATOM 1573 C CA . PHE A 1 213 ? -10.550 8.443 13.153 1.00 98.19 213 PHE A CA 1
ATOM 1574 C C . PHE A 1 213 ? -10.334 6.985 12.760 1.00 98.19 213 PHE A C 1
ATOM 1576 O O . PHE A 1 213 ? -10.677 6.102 13.552 1.00 98.19 213 PHE A O 1
ATOM 1583 N N . LEU A 1 214 ? -9.847 6.728 11.553 1.00 98.50 214 LEU A N 1
ATOM 1584 C CA . LEU A 1 214 ? -9.617 5.379 11.050 1.00 98.50 214 LEU A CA 1
ATOM 1585 C C . LEU A 1 214 ? -8.147 5.175 10.743 1.00 98.50 214 LEU A C 1
ATOM 1587 O O . LEU A 1 214 ? -7.519 6.012 10.105 1.00 98.50 214 LEU A O 1
ATOM 1591 N N . GLU A 1 215 ? -7.638 4.018 11.126 1.00 98.69 215 GLU A N 1
ATOM 1592 C CA . GLU A 1 215 ? -6.326 3.558 10.700 1.00 98.69 215 GLU A CA 1
ATOM 1593 C C . GLU A 1 215 ? -6.502 2.579 9.537 1.00 98.69 215 GLU A C 1
ATOM 1595 O O . GLU A 1 215 ? -7.429 1.758 9.541 1.00 98.69 215 GLU A O 1
ATOM 1600 N N . VAL A 1 216 ? -5.637 2.678 8.530 1.00 98.69 216 VAL A N 1
ATOM 1601 C CA . VAL A 1 216 ? -5.718 1.889 7.296 1.00 98.69 216 VAL A CA 1
ATOM 1602 C C . VAL A 1 216 ? -4.340 1.351 6.942 1.00 98.69 216 VAL A C 1
ATOM 1604 O O . VAL A 1 216 ? -3.373 2.104 6.877 1.00 98.69 216 VAL A O 1
ATOM 1607 N N . THR A 1 217 ? -4.234 0.055 6.679 1.00 98.44 217 THR A N 1
ATOM 1608 C CA . THR A 1 217 ? -3.006 -0.565 6.171 1.00 98.44 217 THR A CA 1
ATOM 1609 C C . THR A 1 217 ? -3.346 -1.677 5.186 1.00 98.44 217 THR A C 1
ATOM 1611 O O . THR A 1 217 ? -4.431 -2.250 5.261 1.00 98.44 217 THR A O 1
ATOM 1614 N N . GLY A 1 218 ? -2.449 -1.941 4.240 1.00 96.12 218 GLY A N 1
ATOM 1615 C CA . GLY A 1 218 ? -2.619 -2.993 3.233 1.00 96.12 218 GLY A CA 1
ATOM 1616 C C . GLY A 1 218 ? -2.141 -4.359 3.709 1.00 96.12 218 GLY A C 1
ATOM 1617 O O . GLY A 1 218 ? -2.758 -5.370 3.411 1.00 96.12 218 GLY A O 1
ATOM 1618 N N . VAL A 1 219 ? -1.154 -4.378 4.602 1.00 95.19 219 VAL A N 1
ATOM 1619 C CA . VAL A 1 219 ? -0.595 -5.625 5.120 1.00 95.19 219 VAL A CA 1
ATOM 1620 C C . VAL A 1 219 ? -1.530 -6.318 6.116 1.00 95.19 219 VAL A C 1
ATOM 1622 O O . VAL A 1 219 ? -2.350 -5.693 6.800 1.00 95.19 219 VAL A O 1
ATOM 1625 N N . ALA A 1 220 ? -1.359 -7.631 6.261 1.00 92.00 220 ALA A N 1
ATOM 1626 C CA . ALA A 1 220 ? -2.111 -8.428 7.221 1.00 92.00 220 ALA A CA 1
ATOM 1627 C C . ALA A 1 220 ? -1.800 -8.046 8.677 1.00 92.00 220 ALA A C 1
ATOM 1629 O O . ALA A 1 220 ? -0.638 -7.992 9.094 1.00 92.00 220 ALA A O 1
ATOM 1630 N N . VAL A 1 221 ? -2.855 -7.882 9.479 1.00 94.19 221 VAL A N 1
ATOM 1631 C CA . VAL A 1 221 ? -2.764 -7.547 10.907 1.00 94.19 221 VAL A CA 1
ATOM 1632 C C . VAL A 1 221 ? -3.586 -8.522 11.740 1.00 94.19 221 VAL A C 1
ATOM 1634 O O . VAL A 1 221 ? -4.743 -8.802 11.428 1.00 94.19 221 VAL A O 1
ATOM 1637 N N . ASP A 1 222 ? -3.011 -8.987 12.844 1.00 90.50 222 ASP A N 1
ATOM 1638 C CA . ASP A 1 222 ? -3.729 -9.662 13.923 1.00 90.50 222 ASP A CA 1
ATOM 1639 C C . ASP A 1 222 ? -3.535 -8.905 15.248 1.00 90.50 222 ASP A C 1
ATOM 1641 O O . ASP A 1 222 ? -2.636 -8.073 15.407 1.00 90.50 222 ASP A O 1
ATOM 1645 N N . TYR A 1 223 ? -4.405 -9.171 16.219 1.00 92.25 223 TYR A N 1
ATOM 1646 C CA . TYR A 1 223 ? -4.340 -8.561 17.539 1.00 92.25 223 TYR A CA 1
ATOM 1647 C C . TYR A 1 223 ? -4.558 -9.596 18.640 1.00 92.25 223 TYR A C 1
ATOM 1649 O O . TYR A 1 223 ? -5.652 -10.141 18.811 1.00 92.25 223 TYR A O 1
ATOM 1657 N N . PHE A 1 224 ? -3.533 -9.789 19.473 1.00 82.81 224 PHE A N 1
ATOM 1658 C CA . PHE A 1 224 ? -3.624 -10.634 20.670 1.00 82.81 224 PHE A CA 1
ATOM 1659 C C . PHE A 1 224 ? -3.448 -9.842 21.976 1.00 82.81 224 PHE A C 1
ATOM 1661 O O . PHE A 1 224 ? -4.237 -9.988 22.910 1.00 82.81 224 PHE A O 1
ATOM 1668 N N . PHE A 1 225 ? -2.439 -8.972 22.034 1.00 84.50 225 PHE A N 1
ATOM 1669 C CA . PHE A 1 225 ? -2.175 -8.039 23.146 1.00 84.50 225 PHE A CA 1
ATOM 1670 C C . PHE A 1 225 ? -1.620 -6.704 22.650 1.00 84.50 225 PHE A C 1
ATOM 1672 O O . PHE A 1 225 ? -1.844 -5.661 23.261 1.00 84.50 225 PHE A O 1
ATOM 1679 N N . GLU A 1 226 ? -0.893 -6.770 21.547 1.00 89.75 226 GLU A N 1
ATOM 1680 C CA . GLU A 1 226 ? -0.421 -5.668 20.730 1.00 89.75 226 GLU A CA 1
ATOM 1681 C C . GLU A 1 226 ? -0.728 -6.012 19.268 1.00 89.75 226 GLU A C 1
ATOM 1683 O O . GLU A 1 226 ? -1.110 -7.154 18.977 1.00 89.75 226 GLU A O 1
ATOM 1688 N N . ARG A 1 227 ? -0.601 -5.024 18.377 1.00 92.56 227 ARG A N 1
ATOM 1689 C CA . ARG A 1 227 ? -0.700 -5.261 16.934 1.00 92.56 227 ARG A CA 1
ATOM 1690 C C . ARG A 1 227 ? 0.445 -6.166 16.505 1.00 92.56 227 ARG A C 1
ATOM 1692 O O . ARG A 1 227 ? 1.602 -5.856 16.786 1.00 92.56 227 ARG A O 1
ATOM 1699 N N . ASP A 1 228 ? 0.107 -7.246 15.818 1.00 90.44 228 ASP A N 1
ATOM 1700 C CA . ASP A 1 228 ? 1.062 -8.135 15.171 1.00 90.44 228 ASP A CA 1
ATOM 1701 C C . ASP A 1 228 ? 0.859 -8.021 13.660 1.00 90.44 228 ASP A C 1
ATOM 1703 O O . ASP A 1 228 ? -0.198 -8.376 13.134 1.00 90.44 228 ASP A O 1
ATOM 1707 N N . TYR A 1 229 ? 1.849 -7.455 12.974 1.00 92.44 229 TYR A N 1
ATOM 1708 C CA . TYR A 1 229 ? 1.838 -7.341 11.520 1.00 92.44 229 TYR A CA 1
ATOM 1709 C C . TYR A 1 229 ? 2.404 -8.637 10.950 1.00 92.44 229 TYR A C 1
ATOM 1711 O O . TYR A 1 229 ? 3.568 -8.971 11.175 1.00 92.44 229 TYR A O 1
ATOM 1719 N N . LEU A 1 230 ? 1.556 -9.394 10.256 1.00 87.88 230 LEU A N 1
ATOM 1720 C CA . LEU A 1 230 ? 1.892 -10.725 9.748 1.00 87.88 230 LEU A CA 1
ATOM 1721 C C . LEU A 1 230 ? 2.489 -10.680 8.332 1.00 87.88 230 LEU A C 1
ATOM 1723 O O . LEU A 1 230 ? 2.922 -11.718 7.831 1.00 87.88 230 LEU A O 1
ATOM 1727 N N . SER A 1 231 ? 2.513 -9.498 7.712 1.00 89.06 231 SER A N 1
ATOM 1728 C CA . SER A 1 231 ? 3.214 -9.195 6.465 1.00 89.06 231 SER A CA 1
ATOM 1729 C C . SER A 1 231 ? 3.965 -7.862 6.577 1.00 89.06 231 SER A C 1
ATOM 1731 O O . SER A 1 231 ? 3.632 -7.018 7.412 1.00 89.06 231 SER A O 1
ATOM 1733 N N . ASP A 1 232 ? 4.997 -7.702 5.753 1.00 87.31 232 ASP A N 1
ATOM 1734 C CA . ASP A 1 232 ? 5.771 -6.476 5.561 1.00 87.31 232 ASP A CA 1
ATOM 1735 C C . ASP A 1 232 ? 5.508 -5.814 4.196 1.00 87.31 232 ASP A C 1
ATOM 1737 O O . ASP A 1 232 ? 6.181 -4.845 3.850 1.00 87.31 232 ASP A O 1
ATOM 1741 N N . GLY A 1 233 ? 4.534 -6.293 3.419 1.00 86.25 233 GLY A N 1
ATOM 1742 C CA . GLY A 1 233 ? 4.183 -5.701 2.127 1.00 86.25 233 GLY A CA 1
ATOM 1743 C C . GLY A 1 233 ? 5.114 -6.088 0.977 1.00 86.25 233 GLY A C 1
ATOM 1744 O O . GLY A 1 233 ? 4.975 -5.558 -0.126 1.00 86.25 233 GLY A O 1
ATOM 1745 N N . LEU A 1 234 ? 6.085 -6.983 1.195 1.00 80.94 234 LEU A N 1
ATOM 1746 C CA . LEU A 1 234 ? 6.918 -7.492 0.108 1.00 80.94 234 LEU A CA 1
ATOM 1747 C C . LEU A 1 234 ? 6.073 -8.353 -0.842 1.00 80.94 234 LEU A C 1
ATOM 1749 O O . LEU A 1 234 ? 5.554 -9.402 -0.469 1.00 80.94 234 LEU A O 1
ATOM 1753 N N . GLY A 1 235 ? 6.005 -7.948 -2.100 1.00 68.12 235 GLY A N 1
ATOM 1754 C CA . GLY A 1 235 ? 5.174 -8.546 -3.146 1.00 68.12 235 GLY A CA 1
ATOM 1755 C C . GLY A 1 235 ? 3.752 -7.981 -3.207 1.00 68.12 235 GLY A C 1
ATOM 1756 O O . GLY A 1 235 ? 2.955 -8.474 -4.004 1.00 68.12 235 GLY A O 1
ATOM 1757 N N . GLU A 1 236 ? 3.403 -7.008 -2.360 1.00 79.19 236 GLU A N 1
ATOM 1758 C CA . GLU A 1 236 ? 2.028 -6.527 -2.183 1.00 79.19 236 GLU A CA 1
ATOM 1759 C C . GLU A 1 236 ? 1.838 -5.148 -2.829 1.00 79.19 236 GLU A C 1
ATOM 1761 O O . GLU A 1 236 ? 2.628 -4.222 -2.630 1.00 79.19 236 GLU A O 1
ATOM 1766 N N . PHE A 1 237 ? 0.778 -5.019 -3.626 1.00 80.19 237 PHE A N 1
ATOM 1767 C CA . PHE A 1 237 ? 0.389 -3.805 -4.338 1.00 80.19 237 PHE A CA 1
ATOM 1768 C C . PHE A 1 237 ? -0.988 -3.361 -3.874 1.00 80.19 237 PHE A C 1
ATOM 1770 O O . PHE A 1 237 ? -1.985 -3.567 -4.562 1.00 80.19 237 PHE A O 1
ATOM 1777 N N . ASP A 1 238 ? -1.052 -2.790 -2.680 1.00 86.44 238 ASP A N 1
ATOM 1778 C CA . ASP A 1 238 ? -2.317 -2.499 -2.023 1.00 86.44 238 ASP A CA 1
ATOM 1779 C C . ASP A 1 238 ? -2.917 -1.179 -2.471 1.00 86.44 238 ASP A C 1
ATOM 1781 O O . ASP A 1 238 ? -2.222 -0.208 -2.767 1.00 86.44 238 ASP A O 1
ATOM 1785 N N . ARG A 1 239 ? -4.246 -1.108 -2.459 1.00 92.69 239 ARG A N 1
ATOM 1786 C CA . ARG A 1 239 ? -4.986 0.127 -2.693 1.00 92.69 239 ARG A CA 1
ATOM 1787 C C . ARG A 1 239 ? -5.775 0.497 -1.444 1.00 92.69 239 ARG A C 1
ATOM 1789 O O . ARG A 1 239 ? -6.739 -0.174 -1.081 1.00 92.69 239 ARG A O 1
ATOM 1796 N N . LEU A 1 240 ? -5.360 1.574 -0.787 1.00 97.81 240 LEU A N 1
ATOM 1797 C CA . LEU A 1 240 ? -5.880 2.032 0.498 1.00 97.81 240 LEU A CA 1
ATOM 1798 C C . LEU A 1 240 ? -6.778 3.247 0.277 1.00 97.81 240 LEU A C 1
ATOM 1800 O O . LEU A 1 240 ? -6.318 4.296 -0.172 1.00 97.81 240 LEU A O 1
ATOM 1804 N N . ILE A 1 241 ? -8.068 3.109 0.576 1.00 96.94 241 ILE A N 1
ATOM 1805 C CA . ILE A 1 241 ? -9.061 4.155 0.308 1.00 96.94 241 ILE A CA 1
ATOM 1806 C C . ILE A 1 241 ? -9.335 4.964 1.579 1.00 96.94 241 ILE A C 1
ATOM 1808 O O . ILE A 1 241 ? -9.728 4.402 2.603 1.00 96.94 241 ILE A O 1
ATOM 1812 N N . GLY A 1 242 ? -9.167 6.283 1.502 1.00 97.12 242 GLY A N 1
ATOM 1813 C CA . GLY A 1 242 ? -9.609 7.228 2.523 1.00 97.12 242 GLY A CA 1
ATOM 1814 C C . GLY A 1 242 ? -11.134 7.296 2.634 1.00 97.12 242 GLY A C 1
ATOM 1815 O O . GLY A 1 242 ? -11.885 6.911 1.737 1.00 97.12 242 GLY A O 1
ATOM 1816 N N . THR A 1 243 ? -11.623 7.790 3.760 1.00 96.88 243 THR A N 1
ATOM 1817 C CA . THR A 1 243 ? -13.050 8.028 4.009 1.00 96.88 243 THR A CA 1
ATOM 1818 C C . THR A 1 243 ? -13.234 9.475 4.450 1.00 96.88 243 THR A C 1
ATOM 1820 O O . THR A 1 243 ? -12.270 10.093 4.868 1.00 96.88 243 THR A O 1
ATOM 1823 N N . PRO A 1 244 ? -14.450 10.043 4.450 1.00 96.50 244 PRO A N 1
ATOM 1824 C CA . PRO A 1 244 ? -14.662 11.292 5.174 1.00 96.50 244 PRO A CA 1
ATOM 1825 C C . PRO A 1 244 ? -14.227 11.136 6.638 1.00 96.50 244 PRO A C 1
ATOM 1827 O O . PRO A 1 244 ? -14.580 10.133 7.263 1.00 96.50 244 PRO A O 1
ATOM 1830 N N . GLY A 1 245 ? -13.522 12.124 7.185 1.00 96.38 245 GLY A N 1
ATOM 1831 C CA . GLY A 1 245 ? -12.963 12.071 8.539 1.00 96.38 245 GLY A CA 1
ATOM 1832 C C . GLY A 1 245 ? -11.438 12.041 8.531 1.00 96.38 245 GLY A C 1
ATOM 1833 O O . GLY A 1 245 ? -10.819 12.469 7.572 1.00 96.38 245 GLY A O 1
ATOM 1834 N N . VAL A 1 246 ? -10.831 11.599 9.633 1.00 98.38 246 VAL A N 1
ATOM 1835 C CA . VAL A 1 246 ? -9.367 11.517 9.743 1.00 98.38 246 VAL A CA 1
ATOM 1836 C C . VAL A 1 246 ? -8.921 10.094 9.436 1.00 98.38 246 VAL A C 1
ATOM 1838 O O . VAL A 1 246 ? -9.308 9.168 10.155 1.00 98.38 246 VAL A O 1
ATOM 1841 N N . ASN A 1 247 ? -8.077 9.922 8.425 1.00 98.62 247 ASN A N 1
ATOM 1842 C CA . ASN A 1 247 ? -7.454 8.648 8.083 1.00 98.62 247 ASN A CA 1
ATOM 1843 C C . ASN A 1 247 ? -5.945 8.662 8.362 1.00 98.62 247 ASN A C 1
ATOM 1845 O O . ASN A 1 247 ? -5.217 9.515 7.866 1.00 98.62 247 ASN A O 1
ATOM 1849 N N . GLU A 1 248 ? -5.455 7.678 9.110 1.00 98.69 248 GLU A N 1
ATOM 1850 C CA . GLU A 1 248 ? -4.022 7.413 9.263 1.00 98.69 248 GLU A CA 1
ATOM 1851 C C . GLU A 1 248 ? -3.647 6.164 8.455 1.00 98.69 248 GLU A C 1
ATOM 1853 O O . GLU A 1 248 ? -4.075 5.051 8.765 1.00 98.69 248 GLU A O 1
ATOM 1858 N N . PHE A 1 249 ? -2.858 6.347 7.396 1.00 98.75 249 PHE A N 1
ATOM 1859 C CA . PHE A 1 249 ? -2.346 5.261 6.563 1.00 98.75 249 PHE A CA 1
ATOM 1860 C C . PHE A 1 249 ? -1.032 4.741 7.146 1.00 98.75 249 PHE A C 1
ATOM 1862 O O . PHE A 1 249 ? -0.043 5.470 7.204 1.00 98.75 249 PHE A O 1
ATOM 1869 N N . ILE A 1 250 ? -1.005 3.483 7.576 1.00 98.56 250 ILE A N 1
ATOM 1870 C CA . ILE A 1 250 ? 0.142 2.880 8.258 1.00 98.56 250 ILE A CA 1
ATOM 1871 C C . ILE A 1 250 ? 0.962 2.072 7.252 1.00 98.56 250 ILE A C 1
ATOM 1873 O O . ILE A 1 250 ? 0.501 1.050 6.740 1.00 98.56 250 ILE A O 1
ATOM 1877 N N . LEU A 1 251 ? 2.194 2.515 7.005 1.00 98.12 251 LEU A N 1
ATOM 1878 C CA . LEU A 1 251 ? 3.152 1.930 6.060 1.00 98.12 251 LEU A CA 1
ATOM 1879 C C . LEU A 1 251 ? 4.446 1.479 6.758 1.00 98.12 251 LEU A C 1
ATOM 1881 O O . LEU A 1 251 ? 5.541 1.525 6.194 1.00 98.12 251 LEU A O 1
ATOM 1885 N N . GLY A 1 252 ? 4.347 1.082 8.022 1.00 96.62 252 GLY A N 1
ATOM 1886 C CA . GLY A 1 252 ? 5.457 0.472 8.733 1.00 96.62 252 GLY A CA 1
ATOM 1887 C C . GLY A 1 252 ? 5.150 0.190 10.193 1.00 96.62 252 GLY A C 1
ATOM 1888 O O . GLY A 1 252 ? 4.128 0.597 10.743 1.00 96.62 252 GLY A O 1
ATOM 1889 N N . THR A 1 253 ? 6.089 -0.483 10.841 1.00 95.19 253 THR A N 1
ATOM 1890 C CA . THR A 1 253 ? 6.041 -0.794 12.267 1.00 95.19 253 THR A CA 1
ATOM 1891 C C . THR A 1 253 ? 7.451 -0.916 12.851 1.00 95.19 253 THR A C 1
ATOM 1893 O O . THR A 1 253 ? 8.461 -0.635 12.200 1.00 95.19 253 THR A O 1
ATOM 1896 N N . THR A 1 254 ? 7.539 -1.367 14.098 1.00 92.00 254 THR A N 1
ATOM 1897 C CA . THR A 1 254 ? 8.780 -1.864 14.693 1.00 92.00 254 THR A CA 1
ATOM 1898 C C . THR A 1 254 ? 8.609 -3.319 15.103 1.00 92.00 254 THR A C 1
ATOM 1900 O O . THR A 1 254 ? 7.534 -3.734 15.524 1.00 92.00 254 THR A O 1
ATOM 1903 N N . THR A 1 255 ? 9.682 -4.100 15.013 1.00 88.31 255 THR A N 1
ATOM 1904 C CA . THR A 1 255 ? 9.725 -5.470 15.543 1.00 88.31 255 THR A CA 1
ATOM 1905 C C . THR A 1 255 ? 10.978 -5.679 16.381 1.00 88.31 255 THR A C 1
ATOM 1907 O O . THR A 1 255 ? 11.864 -4.826 16.403 1.00 88.31 255 THR A O 1
ATOM 1910 N N . VAL A 1 256 ? 11.081 -6.815 17.072 1.00 86.00 256 VAL A N 1
ATOM 1911 C CA . VAL A 1 256 ? 12.266 -7.193 17.851 1.00 86.00 256 VAL A CA 1
ATOM 1912 C C . VAL A 1 256 ? 12.903 -8.481 17.331 1.00 86.00 256 VAL A C 1
ATOM 1914 O O . VAL A 1 256 ? 12.273 -9.534 17.253 1.00 86.00 256 VAL A O 1
ATOM 1917 N N . ILE A 1 257 ? 14.208 -8.449 17.055 1.00 78.88 257 ILE A N 1
ATOM 1918 C CA . ILE A 1 257 ? 14.965 -9.646 16.667 1.00 78.88 257 ILE A CA 1
ATOM 1919 C C . ILE A 1 257 ? 15.246 -10.497 17.910 1.00 78.88 257 ILE A C 1
ATOM 1921 O O . ILE A 1 257 ? 15.992 -10.102 18.815 1.00 78.88 257 ILE A O 1
ATOM 1925 N N . THR A 1 258 ? 14.697 -11.710 17.950 1.00 75.50 258 THR A N 1
ATOM 1926 C CA . THR A 1 258 ? 14.941 -12.682 19.027 1.00 75.50 258 THR A CA 1
ATOM 1927 C C . THR A 1 258 ? 16.125 -13.608 18.694 1.00 75.50 258 THR A C 1
ATOM 1929 O O . TH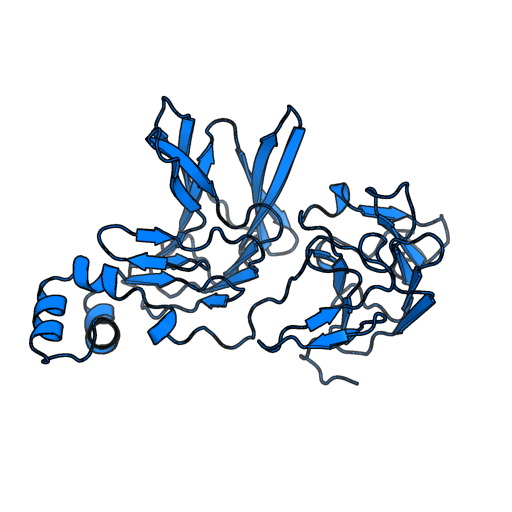R A 1 258 ? 16.376 -13.893 17.523 1.00 75.50 258 THR A O 1
ATOM 1932 N N . PRO A 1 259 ? 16.916 -14.072 19.692 1.00 71.69 259 PRO A N 1
ATOM 1933 C CA . PRO A 1 259 ? 16.732 -13.952 21.146 1.00 71.69 259 PRO A CA 1
ATOM 1934 C C . PRO A 1 259 ? 17.378 -12.706 21.784 1.00 71.69 259 PRO A C 1
ATOM 1936 O O . PRO A 1 259 ? 17.378 -12.593 23.007 1.00 71.69 259 PRO A O 1
ATOM 1939 N N . VAL A 1 260 ? 17.979 -11.810 20.995 1.00 74.38 260 VAL A N 1
ATOM 1940 C CA . VAL A 1 260 ? 18.788 -10.690 21.519 1.00 74.38 260 VAL A CA 1
ATOM 1941 C C . VAL A 1 260 ? 17.930 -9.471 21.907 1.00 74.38 260 VAL A C 1
ATOM 1943 O O . VAL A 1 260 ? 18.407 -8.630 22.659 1.00 74.38 260 VAL A O 1
ATOM 1946 N N . ILE A 1 261 ? 16.656 -9.430 21.489 1.00 81.88 261 ILE A N 1
ATOM 1947 C CA . ILE A 1 261 ? 15.686 -8.342 21.725 1.00 81.88 261 ILE A CA 1
ATOM 1948 C C . ILE A 1 261 ? 16.259 -7.011 21.227 1.00 81.88 261 ILE A C 1
ATOM 1950 O O . ILE A 1 261 ? 16.504 -6.082 21.991 1.00 81.88 261 ILE A O 1
ATOM 1954 N N . ILE A 1 262 ? 16.539 -6.963 19.927 1.00 84.50 262 ILE A N 1
ATOM 1955 C CA . ILE A 1 262 ? 16.984 -5.748 19.241 1.00 84.50 262 ILE A CA 1
ATOM 1956 C C . ILE A 1 262 ? 15.778 -5.192 18.485 1.00 84.50 262 ILE A C 1
ATOM 1958 O O . ILE A 1 262 ? 15.305 -5.901 17.595 1.00 84.50 262 ILE A O 1
ATOM 1962 N N . PRO A 1 263 ? 15.264 -3.997 18.827 1.00 88.81 263 PRO A N 1
ATOM 1963 C CA . PRO A 1 263 ? 14.223 -3.357 18.047 1.00 88.81 263 PRO A CA 1
ATOM 1964 C C . PRO A 1 263 ? 14.775 -2.964 16.676 1.00 88.81 263 PRO A C 1
ATOM 1966 O O . PRO A 1 263 ? 15.952 -2.618 16.544 1.00 88.81 263 PRO A O 1
ATOM 1969 N N . VAL A 1 264 ? 13.928 -3.033 15.658 1.00 90.12 264 VAL A N 1
ATOM 1970 C CA . VAL A 1 264 ? 14.252 -2.662 14.279 1.00 90.12 264 VAL A CA 1
ATOM 1971 C C . VAL A 1 264 ? 13.024 -2.009 13.655 1.00 90.12 264 VAL A C 1
ATOM 1973 O O . VAL A 1 264 ? 11.905 -2.476 13.871 1.00 90.12 264 VAL A O 1
ATOM 1976 N N . ALA A 1 265 ? 13.237 -0.933 12.895 1.00 93.56 265 ALA A N 1
ATOM 1977 C CA . ALA A 1 265 ? 12.217 -0.368 12.020 1.00 93.56 265 ALA A CA 1
ATOM 1978 C C . ALA A 1 265 ? 11.891 -1.356 10.895 1.00 93.56 265 ALA A C 1
ATOM 1980 O O . ALA A 1 265 ? 12.806 -1.886 10.265 1.00 93.56 265 ALA A O 1
ATOM 1981 N N . VAL A 1 266 ? 10.607 -1.565 10.634 1.00 93.50 266 VAL A N 1
ATOM 1982 C CA . VAL A 1 266 ? 10.101 -2.368 9.519 1.00 93.50 266 VAL A CA 1
ATOM 1983 C C . VAL A 1 266 ? 9.226 -1.449 8.672 1.00 93.50 266 VAL A C 1
ATOM 1985 O O . VAL A 1 266 ? 8.038 -1.312 8.962 1.00 93.50 266 VAL A O 1
ATOM 1988 N N . PRO A 1 267 ? 9.802 -0.743 7.688 1.00 94.38 267 PRO A N 1
ATOM 1989 C CA . PRO A 1 267 ? 9.013 -0.060 6.672 1.00 94.38 267 PRO A CA 1
ATOM 1990 C C . PRO A 1 267 ? 8.291 -1.119 5.833 1.00 94.38 267 PRO A C 1
ATOM 1992 O O . PRO A 1 267 ? 8.873 -2.169 5.557 1.00 94.38 267 PRO A O 1
ATOM 1995 N N . PHE A 1 268 ? 7.042 -0.863 5.454 1.00 95.38 268 PHE A N 1
ATOM 1996 C CA . PHE A 1 268 ? 6.316 -1.766 4.564 1.00 95.38 268 PHE A CA 1
ATOM 1997 C C . PHE A 1 268 ? 6.646 -1.482 3.098 1.00 95.38 268 PHE A C 1
ATOM 1999 O O . PHE A 1 268 ? 7.070 -0.374 2.759 1.00 95.38 268 PHE A O 1
ATOM 2006 N N . TYR A 1 269 ? 6.426 -2.482 2.244 1.00 89.12 269 TYR A N 1
ATOM 2007 C CA . TYR A 1 269 ? 6.574 -2.398 0.786 1.00 89.12 269 TYR A CA 1
ATOM 2008 C C . TYR A 1 269 ? 8.008 -2.116 0.307 1.00 89.12 269 TYR A C 1
ATOM 2010 O O . TYR A 1 269 ? 8.211 -1.545 -0.760 1.00 89.12 269 TYR A O 1
ATOM 2018 N N . LEU A 1 270 ? 9.030 -2.494 1.085 1.00 85.62 270 LEU A N 1
ATOM 2019 C CA . LEU A 1 270 ? 10.414 -2.434 0.605 1.00 85.62 270 LEU A CA 1
ATOM 2020 C C . LEU A 1 270 ? 10.678 -3.548 -0.416 1.00 85.62 270 LEU A C 1
ATOM 2022 O O . LEU A 1 270 ? 10.402 -4.714 -0.139 1.00 85.62 270 LEU A O 1
ATOM 2026 N N . GLY A 1 271 ? 11.283 -3.210 -1.558 1.00 74.69 271 GLY A N 1
ATOM 2027 C CA . GLY A 1 271 ? 11.485 -4.132 -2.676 1.00 74.69 271 GLY A CA 1
ATOM 2028 C C . GLY A 1 271 ? 10.307 -4.130 -3.656 1.00 74.69 271 GLY A C 1
ATOM 2029 O O . GLY A 1 271 ? 9.897 -3.071 -4.125 1.00 74.69 271 GLY A O 1
ATOM 2030 N N . GLU A 1 272 ? 9.795 -5.319 -3.996 1.00 65.62 272 GLU A N 1
ATOM 2031 C CA . GLU A 1 272 ? 8.662 -5.491 -4.922 1.00 65.62 272 GLU A CA 1
ATOM 2032 C C . GLU A 1 272 ? 7.335 -5.210 -4.222 1.00 65.62 272 GLU A C 1
ATOM 2034 O O . GLU A 1 272 ? 6.631 -6.140 -3.891 1.00 65.62 272 GLU A O 1
ATOM 2039 N N . GLY A 1 273 ? 6.967 -3.965 -3.958 1.00 72.38 273 GLY A N 1
ATOM 2040 C CA . GLY A 1 273 ? 5.665 -3.654 -3.362 1.00 72.38 273 GLY A CA 1
ATOM 2041 C C . GLY A 1 273 ? 5.355 -2.172 -3.464 1.00 72.38 273 GLY A C 1
ATOM 2042 O O . GLY A 1 273 ? 6.246 -1.378 -3.754 1.00 72.38 273 GLY A O 1
ATOM 2043 N N . GLU A 1 274 ? 4.094 -1.793 -3.275 1.00 83.69 274 GLU A N 1
ATOM 2044 C CA . GLU A 1 274 ? 3.680 -0.387 -3.243 1.00 83.69 274 GLU A CA 1
ATOM 2045 C C . GLU A 1 274 ? 2.261 -0.231 -2.683 1.00 83.69 274 GLU A C 1
ATOM 2047 O O . GLU A 1 274 ? 1.344 -0.926 -3.113 1.00 83.69 274 GLU A O 1
ATOM 2052 N N . ALA A 1 275 ? 2.036 0.753 -1.810 1.00 90.00 275 ALA A N 1
ATOM 2053 C CA . ALA A 1 275 ? 0.682 1.169 -1.448 1.00 90.00 275 ALA A CA 1
ATOM 2054 C C . ALA A 1 275 ? 0.195 2.349 -2.307 1.00 90.00 275 ALA A C 1
ATOM 2056 O O . ALA A 1 275 ? 0.712 3.463 -2.222 1.00 90.00 275 ALA A O 1
ATOM 2057 N N . THR A 1 276 ? -0.873 2.157 -3.074 1.00 90.62 276 THR A N 1
ATOM 2058 C CA . THR A 1 276 ? -1.630 3.256 -3.684 1.00 90.62 276 THR A CA 1
ATOM 2059 C C . THR A 1 276 ? -2.653 3.799 -2.690 1.00 90.62 276 THR A C 1
ATOM 2061 O O . THR A 1 276 ? -3.598 3.112 -2.312 1.00 90.62 276 THR A O 1
ATOM 2064 N N . ILE A 1 277 ? -2.510 5.057 -2.295 1.00 96.81 277 ILE A N 1
ATOM 2065 C CA . ILE A 1 277 ? -3.434 5.760 -1.407 1.00 96.81 277 ILE A CA 1
ATOM 2066 C C . ILE A 1 277 ? -4.391 6.605 -2.246 1.00 96.81 277 ILE A C 1
ATOM 2068 O O . ILE A 1 277 ? -3.967 7.439 -3.047 1.00 96.81 277 ILE A O 1
ATOM 2072 N N . VAL A 1 278 ? -5.689 6.421 -2.025 1.00 94.50 278 VAL A N 1
ATOM 2073 C CA . VAL A 1 278 ? -6.768 7.125 -2.729 1.00 94.50 278 VAL A CA 1
ATOM 2074 C C . VAL A 1 278 ? -7.571 7.951 -1.735 1.00 94.50 278 VAL A C 1
ATOM 2076 O O . VAL A 1 278 ? -7.743 7.548 -0.588 1.00 94.50 278 VAL A O 1
ATOM 2079 N N . ASP A 1 279 ? -8.092 9.092 -2.186 1.00 96.62 279 ASP A N 1
ATOM 2080 C CA . ASP A 1 279 ? -8.914 10.007 -1.382 1.00 96.62 279 ASP A CA 1
ATOM 2081 C C . ASP A 1 279 ? -8.199 10.571 -0.136 1.00 96.62 279 ASP A C 1
ATOM 2083 O O . ASP A 1 279 ? -8.841 10.925 0.847 1.00 96.62 279 ASP A O 1
ATOM 2087 N N . PHE A 1 280 ? -6.870 10.719 -0.194 1.00 98.19 280 PHE A N 1
ATOM 2088 C CA . PHE A 1 280 ? -6.090 11.375 0.859 1.00 98.19 280 PHE A CA 1
ATOM 2089 C C . PHE A 1 280 ? -6.431 12.869 0.977 1.00 98.19 280 PHE A C 1
ATOM 2091 O O . PHE A 1 280 ? -6.300 13.635 0.013 1.00 98.19 280 PHE A O 1
ATOM 2098 N N . ASN A 1 281 ? -6.784 13.320 2.178 1.00 96.31 281 ASN A N 1
ATOM 2099 C CA . ASN A 1 281 ? -7.189 14.689 2.460 1.00 96.31 281 ASN A CA 1
ATOM 2100 C C . ASN A 1 281 ? -6.449 15.304 3.662 1.00 96.31 281 ASN A C 1
ATOM 2102 O O . ASN A 1 281 ? -6.935 15.334 4.795 1.00 96.31 281 ASN A O 1
ATOM 2106 N N . GLN A 1 282 ? -5.317 15.963 3.381 1.00 95.25 282 GLN A N 1
ATOM 2107 C CA . GLN A 1 282 ? -4.544 16.706 4.394 1.00 95.25 282 GLN A CA 1
ATOM 2108 C C . GLN A 1 282 ? -5.353 17.778 5.158 1.00 95.25 282 GLN A C 1
ATOM 2110 O O . GLN A 1 282 ? -4.933 18.239 6.217 1.00 95.25 282 GLN A O 1
ATOM 2115 N N . PHE A 1 283 ? -6.489 18.250 4.624 1.00 93.81 283 PHE A N 1
ATOM 2116 C CA . PHE A 1 283 ? -7.305 19.272 5.291 1.00 93.81 283 PHE A CA 1
ATOM 2117 C C . PHE A 1 283 ? -8.282 18.691 6.310 1.00 93.81 283 PHE A C 1
ATOM 2119 O O . PHE A 1 283 ? -8.689 19.418 7.220 1.00 93.81 283 PHE A O 1
ATOM 2126 N N . GLU A 1 284 ? -8.656 17.421 6.161 1.00 95.06 284 GLU A N 1
ATOM 2127 C CA . GLU A 1 284 ? -9.419 16.688 7.176 1.00 95.06 284 GLU A CA 1
ATOM 2128 C C . GLU A 1 284 ? -8.504 16.156 8.280 1.00 95.06 284 GLU A C 1
ATOM 2130 O O . GLU A 1 284 ? -8.946 16.010 9.416 1.00 95.06 284 GLU A O 1
ATOM 2135 N N . GLY A 1 285 ? -7.204 16.056 7.998 1.00 96.00 285 GLY A N 1
ATOM 2136 C CA . GLY A 1 285 ? -6.173 15.677 8.957 1.00 96.00 285 GLY A CA 1
ATOM 2137 C C . GLY A 1 285 ? -5.541 14.332 8.644 1.00 96.00 285 GLY A C 1
ATOM 2138 O O . GLY A 1 285 ? -4.889 13.782 9.529 1.00 96.00 285 GLY A O 1
ATOM 2139 N N . ASP A 1 286 ? -5.738 13.823 7.426 1.00 98.50 286 ASP A N 1
ATOM 2140 C CA . ASP A 1 286 ? -5.149 12.563 7.006 1.00 98.50 286 ASP A CA 1
ATOM 2141 C C . ASP A 1 286 ? -3.633 12.591 7.129 1.00 98.50 286 ASP A C 1
ATOM 2143 O O . ASP A 1 286 ? -2.974 13.597 6.840 1.00 98.50 286 ASP A O 1
ATOM 2147 N N . SER A 1 287 ? -3.089 11.459 7.550 1.00 98.56 287 SER A N 1
ATOM 2148 C CA . SER A 1 287 ? -1.666 11.287 7.770 1.00 98.56 287 SER A CA 1
ATOM 2149 C C . SER A 1 287 ? -1.171 9.953 7.246 1.00 98.56 287 SER A C 1
ATOM 2151 O O . SER A 1 287 ? -1.930 9.005 7.064 1.00 98.56 287 SER A O 1
ATOM 2153 N N . ILE A 1 288 ? 0.133 9.879 7.004 1.00 98.75 288 ILE A N 1
ATOM 2154 C CA . ILE A 1 288 ? 0.817 8.635 6.652 1.00 98.75 288 ILE A CA 1
ATOM 2155 C C . ILE A 1 288 ? 1.887 8.382 7.703 1.00 98.75 288 ILE A C 1
ATOM 2157 O O . ILE A 1 288 ? 2.766 9.222 7.910 1.00 98.75 288 ILE A O 1
ATOM 2161 N N . GLU A 1 289 ? 1.808 7.236 8.363 1.00 98.31 289 GLU A N 1
ATOM 2162 C CA . GLU A 1 289 ? 2.785 6.774 9.337 1.00 98.31 289 GLU A CA 1
ATOM 2163 C C . GLU A 1 289 ? 3.774 5.811 8.679 1.00 98.31 289 GLU A C 1
ATOM 2165 O O . GLU A 1 289 ? 3.393 4.794 8.105 1.00 98.31 289 GLU A O 1
ATOM 2170 N N . LEU A 1 290 ? 5.063 6.116 8.803 1.00 97.62 290 LEU A N 1
ATOM 2171 C CA . LEU A 1 290 ? 6.173 5.282 8.357 1.00 97.62 290 LEU A CA 1
ATOM 2172 C C . LEU A 1 290 ? 7.166 5.077 9.503 1.00 97.62 290 LEU A C 1
ATOM 2174 O O . LEU A 1 290 ? 7.284 5.900 10.414 1.00 97.62 290 LEU A O 1
ATOM 2178 N N . PHE A 1 291 ? 7.958 4.014 9.412 1.00 96.50 291 PHE A N 1
ATOM 2179 C CA . PHE A 1 291 ? 9.120 3.798 10.271 1.00 96.50 291 PHE A CA 1
ATOM 2180 C C . PHE A 1 291 ? 10.366 3.716 9.411 1.00 96.50 291 PHE A C 1
ATOM 2182 O O . PHE A 1 291 ? 10.304 3.247 8.281 1.00 96.50 291 PHE A O 1
ATOM 2189 N N . LYS A 1 292 ? 11.499 4.177 9.934 1.00 95.44 292 LYS A N 1
ATOM 2190 C CA . LYS A 1 292 ? 12.783 4.092 9.237 1.00 95.44 292 LYS A CA 1
ATOM 2191 C C . LYS A 1 292 ? 13.944 3.957 10.209 1.00 95.44 292 LYS A C 1
ATOM 2193 O O . LYS A 1 292 ? 13.843 4.345 11.376 1.00 95.44 292 LYS A O 1
ATOM 2198 N N . GLN A 1 293 ? 15.082 3.486 9.711 1.00 93.94 293 GLN A N 1
ATOM 2199 C CA . GLN A 1 293 ? 16.342 3.705 10.418 1.00 93.94 293 GLN A CA 1
ATOM 2200 C C . GLN A 1 293 ? 16.719 5.194 10.334 1.00 93.94 293 GLN A C 1
ATOM 2202 O O . GLN A 1 293 ? 16.423 5.882 9.354 1.00 93.94 293 GLN A O 1
ATOM 2207 N N . SER A 1 294 ? 17.408 5.733 11.336 1.00 92.56 294 SER A N 1
ATOM 2208 C CA . SER A 1 294 ? 17.804 7.148 11.364 1.00 92.56 294 SER A CA 1
ATOM 2209 C C . SER A 1 294 ? 18.786 7.509 10.252 1.00 92.56 294 SER A C 1
ATOM 2211 O O . SER A 1 294 ? 18.874 8.672 9.863 1.00 92.56 294 SER A O 1
ATOM 2213 N N . ILE A 1 295 ? 19.510 6.515 9.732 1.00 91.69 295 ILE A N 1
ATOM 2214 C CA . ILE A 1 295 ? 20.402 6.660 8.577 1.00 91.69 295 ILE A CA 1
ATOM 2215 C C . ILE A 1 295 ? 19.656 6.695 7.238 1.00 91.69 295 ILE A C 1
ATOM 2217 O O . ILE A 1 295 ? 20.210 7.208 6.266 1.00 91.69 295 ILE A O 1
ATOM 2221 N N . ASP A 1 296 ? 18.430 6.176 7.204 1.00 94.12 296 ASP A N 1
ATOM 2222 C CA . ASP A 1 296 ? 17.593 6.122 6.013 1.00 94.12 296 ASP A CA 1
ATOM 2223 C C . ASP A 1 296 ? 16.790 7.418 5.873 1.00 94.12 296 ASP A C 1
ATOM 2225 O O . ASP A 1 296 ? 16.638 8.210 6.819 1.00 94.12 296 ASP A O 1
ATOM 2229 N N . ASN A 1 297 ? 16.269 7.642 4.672 1.00 94.62 297 ASN A N 1
ATOM 2230 C CA . ASN A 1 297 ? 15.606 8.882 4.303 1.00 94.62 297 ASN A CA 1
ATOM 2231 C C . ASN A 1 297 ? 14.283 8.620 3.576 1.00 94.62 297 ASN A C 1
ATOM 2233 O O . ASN A 1 297 ? 14.144 7.627 2.873 1.00 94.62 297 ASN A O 1
ATOM 2237 N N . ILE A 1 298 ? 13.331 9.540 3.728 1.00 95.50 298 ILE A N 1
ATOM 2238 C CA . ILE A 1 298 ? 12.055 9.524 3.007 1.00 95.50 298 ILE A CA 1
ATOM 2239 C C . ILE A 1 298 ? 12.011 10.764 2.124 1.00 95.50 298 ILE A C 1
ATOM 2241 O O . ILE A 1 298 ? 12.224 11.885 2.603 1.00 95.50 298 ILE A O 1
ATOM 2245 N N . GLN A 1 299 ? 11.767 10.583 0.832 1.00 90.38 299 GLN A N 1
ATOM 2246 C CA . GLN A 1 299 ? 11.623 11.663 -0.138 1.00 90.38 299 GLN A CA 1
ATOM 2247 C C . GLN A 1 299 ? 10.217 11.665 -0.725 1.00 90.38 299 GLN A C 1
ATOM 2249 O O . GLN A 1 299 ? 9.583 10.626 -0.853 1.00 90.38 299 GLN A O 1
ATOM 2254 N N . LEU A 1 300 ? 9.732 12.860 -1.058 1.00 89.56 300 LEU A N 1
ATOM 2255 C CA . LEU A 1 300 ? 8.438 13.047 -1.695 1.00 89.56 300 LEU A CA 1
ATOM 2256 C C . LEU A 1 300 ? 8.634 13.887 -2.948 1.00 89.56 300 LEU A C 1
ATOM 2258 O O . LEU A 1 300 ? 9.281 14.939 -2.893 1.00 89.56 300 LEU A O 1
ATOM 2262 N N . PHE A 1 301 ? 8.076 13.446 -4.065 1.00 80.69 301 PHE A N 1
ATOM 2263 C CA . PHE A 1 301 ? 8.108 14.205 -5.309 1.00 80.69 301 PHE A CA 1
ATOM 2264 C C . PHE A 1 301 ? 6.891 13.887 -6.178 1.00 80.69 301 PHE A C 1
ATOM 2266 O O . PHE A 1 301 ? 6.380 12.769 -6.150 1.00 80.69 301 PHE A O 1
ATOM 2273 N N . PRO A 1 302 ? 6.394 14.871 -6.942 1.00 71.88 302 PRO A N 1
ATOM 2274 C CA . PRO A 1 302 ? 5.286 14.634 -7.847 1.00 71.88 302 PRO A CA 1
ATOM 2275 C C . PRO A 1 302 ? 5.748 13.839 -9.073 1.00 71.88 302 PRO A C 1
ATOM 2277 O O . PRO A 1 302 ? 6.793 14.144 -9.656 1.00 71.88 302 PRO A O 1
ATOM 2280 N N . VAL A 1 303 ? 4.928 12.885 -9.503 1.00 69.31 303 VAL A N 1
ATOM 2281 C CA . VAL A 1 303 ? 5.047 12.193 -10.792 1.00 69.31 303 VAL A CA 1
ATOM 2282 C C . VAL A 1 303 ? 3.687 12.269 -11.470 1.00 69.31 303 VAL A C 1
ATOM 2284 O O . VAL A 1 303 ? 2.692 11.771 -10.956 1.00 69.31 303 VAL A O 1
ATOM 2287 N N . GLY A 1 304 ? 3.613 12.968 -12.603 1.00 77.19 304 GLY A N 1
ATOM 2288 C CA . GLY A 1 304 ? 2.328 13.252 -13.241 1.00 77.19 304 GLY A CA 1
ATOM 2289 C C . GLY A 1 304 ? 1.381 14.018 -12.307 1.00 77.19 304 GLY A C 1
ATOM 2290 O O . GLY A 1 304 ? 1.692 15.136 -11.888 1.00 77.19 304 GLY A O 1
ATOM 2291 N N . ASN A 1 305 ? 0.220 13.425 -12.015 1.00 73.75 305 ASN A N 1
ATOM 2292 C CA . ASN A 1 305 ? -0.780 13.985 -11.099 1.00 73.75 305 ASN A CA 1
ATOM 2293 C C . ASN A 1 305 ? -0.643 13.475 -9.659 1.00 73.75 305 ASN A C 1
ATOM 2295 O O . ASN A 1 305 ? -1.337 13.987 -8.779 1.00 73.75 305 ASN A O 1
ATOM 2299 N N . ASP A 1 306 ? 0.261 12.537 -9.405 1.00 76.56 306 ASP A N 1
ATOM 2300 C CA . ASP A 1 306 ? 0.355 11.815 -8.142 1.00 76.56 306 ASP A CA 1
ATOM 2301 C C . ASP A 1 306 ? 1.553 12.292 -7.319 1.00 76.56 306 ASP A C 1
ATOM 2303 O O . ASP A 1 306 ? 2.472 12.941 -7.834 1.00 76.56 306 ASP A O 1
ATOM 2307 N N . LEU A 1 307 ? 1.538 11.998 -6.018 1.00 80.81 307 LEU A N 1
ATOM 2308 C CA . LEU A 1 307 ? 2.691 12.206 -5.141 1.00 80.81 307 LEU A CA 1
ATOM 2309 C C . LEU A 1 307 ? 3.321 10.864 -4.798 1.00 80.81 307 LEU A C 1
ATOM 2311 O O . LEU A 1 307 ? 2.679 10.023 -4.178 1.00 80.81 307 LEU A O 1
ATOM 2315 N N . VAL A 1 308 ? 4.588 10.698 -5.152 1.00 81.75 308 VAL A N 1
ATOM 2316 C CA . VAL A 1 308 ? 5.366 9.498 -4.847 1.00 81.75 308 VAL A CA 1
ATOM 2317 C C . VAL A 1 308 ? 6.063 9.667 -3.501 1.00 81.75 308 VAL A C 1
ATOM 2319 O O . VAL A 1 308 ? 6.629 10.730 -3.224 1.00 81.75 308 VAL A O 1
ATOM 2322 N N . ILE A 1 309 ? 6.031 8.616 -2.681 1.00 89.19 309 ILE A N 1
ATOM 2323 C CA . ILE A 1 309 ? 6.759 8.488 -1.418 1.00 89.19 309 ILE A CA 1
ATOM 2324 C C . ILE A 1 309 ? 7.852 7.442 -1.611 1.00 89.19 309 ILE A C 1
ATOM 2326 O O . ILE A 1 309 ? 7.592 6.252 -1.784 1.00 89.19 309 ILE A O 1
ATOM 2330 N N . GLU A 1 310 ? 9.091 7.910 -1.569 1.00 87.00 310 GLU A N 1
ATOM 2331 C CA . GLU A 1 310 ? 10.281 7.110 -1.815 1.00 87.00 310 GLU A CA 1
ATOM 2332 C C . GLU A 1 310 ? 11.036 6.864 -0.505 1.00 87.00 310 GLU A C 1
ATOM 2334 O O . GLU A 1 310 ? 11.381 7.810 0.214 1.00 87.00 310 GLU A O 1
ATOM 2339 N N . TYR A 1 311 ? 11.322 5.598 -0.211 1.00 89.31 311 TYR A N 1
ATOM 2340 C CA . TYR A 1 311 ? 12.206 5.169 0.863 1.00 89.31 311 TYR A CA 1
ATOM 2341 C C . TYR A 1 311 ? 13.623 4.979 0.317 1.00 89.31 311 TYR A C 1
ATOM 2343 O O . TYR A 1 311 ? 13.850 4.253 -0.648 1.00 89.31 311 TYR A O 1
ATOM 2351 N N . GLN A 1 312 ? 14.596 5.634 0.945 1.00 88.50 312 GLN A N 1
ATOM 2352 C CA . GLN A 1 312 ? 16.006 5.556 0.580 1.00 88.50 312 GLN A CA 1
ATOM 2353 C C . GLN A 1 312 ? 16.788 4.877 1.701 1.00 88.50 312 GLN A C 1
ATOM 2355 O O . GLN A 1 312 ? 17.080 5.514 2.722 1.00 88.50 312 GLN A O 1
ATOM 2360 N N . SER A 1 313 ? 17.145 3.607 1.510 1.00 87.19 313 SER A N 1
ATOM 2361 C CA . SER A 1 313 ? 17.942 2.843 2.472 1.00 87.19 313 SER A CA 1
ATOM 2362 C C . SER A 1 313 ? 19.432 2.892 2.125 1.00 87.19 313 SER A C 1
ATOM 2364 O O . SER A 1 313 ? 19.823 2.948 0.955 1.00 87.19 313 SER A O 1
ATOM 2366 N N . LEU A 1 314 ? 20.305 2.921 3.137 1.00 82.31 314 LEU A N 1
ATOM 2367 C CA . LEU A 1 314 ? 21.756 2.923 2.919 1.00 82.31 314 LEU A CA 1
ATOM 2368 C C . LEU A 1 314 ? 22.359 1.531 3.141 1.00 82.31 314 LEU A C 1
ATOM 2370 O O . LEU A 1 314 ? 22.725 1.163 4.259 1.00 82.31 314 LEU A O 1
ATOM 2374 N N . GLU A 1 315 ? 22.597 0.801 2.054 1.00 77.56 315 GLU A N 1
ATOM 2375 C CA . GLU A 1 315 ? 23.208 -0.526 2.085 1.00 77.56 315 GLU A CA 1
ATOM 2376 C C . GLU A 1 315 ? 24.605 -0.527 1.459 1.00 77.56 315 GLU A C 1
ATOM 2378 O O . GLU A 1 315 ? 24.804 -0.202 0.293 1.00 77.56 315 GLU A O 1
ATOM 2383 N N . ASN A 1 316 ? 25.633 -0.922 2.220 1.00 78.50 316 ASN A N 1
ATOM 2384 C CA . ASN A 1 316 ? 27.011 -1.057 1.714 1.00 78.50 316 ASN A CA 1
ATOM 2385 C C . ASN A 1 316 ? 27.573 0.200 0.999 1.00 78.50 316 ASN A C 1
ATOM 2387 O O . ASN A 1 316 ? 28.378 0.084 0.073 1.00 78.50 316 ASN A O 1
ATOM 2391 N N . ASN A 1 317 ? 27.202 1.403 1.460 1.00 78.12 317 ASN A N 1
ATOM 2392 C CA . ASN A 1 317 ? 27.493 2.708 0.833 1.00 78.12 317 ASN A CA 1
ATOM 2393 C C . ASN A 1 317 ? 26.818 2.945 -0.531 1.00 78.12 317 ASN A C 1
ATOM 2395 O O . ASN A 1 317 ? 27.231 3.842 -1.271 1.00 78.12 317 ASN A O 1
ATOM 2399 N N . VAL A 1 318 ? 25.802 2.161 -0.867 1.00 77.19 318 VAL A N 1
ATOM 2400 C CA . VAL A 1 318 ? 24.901 2.386 -1.993 1.00 77.19 318 VAL A CA 1
ATOM 2401 C C . VAL A 1 318 ? 23.549 2.784 -1.415 1.00 77.19 318 VAL A C 1
ATOM 2403 O O . VAL A 1 318 ? 23.109 2.223 -0.418 1.00 77.19 318 VAL A O 1
ATOM 2406 N N . ILE A 1 319 ? 22.932 3.805 -2.000 1.00 80.69 319 ILE A N 1
ATOM 2407 C CA . ILE A 1 319 ? 21.557 4.166 -1.660 1.00 80.69 319 ILE A CA 1
ATOM 2408 C C . ILE A 1 319 ? 20.666 3.235 -2.475 1.00 80.69 319 ILE A C 1
ATOM 2410 O O . ILE A 1 319 ? 20.728 3.288 -3.705 1.00 80.69 319 ILE A O 1
ATOM 2414 N N . GLU A 1 320 ? 19.903 2.376 -1.813 1.00 77.62 320 GLU A N 1
ATOM 2415 C CA . GLU A 1 320 ? 18.773 1.663 -2.403 1.00 77.62 320 GLU A CA 1
ATOM 2416 C C . GLU A 1 320 ? 17.532 2.544 -2.301 1.00 77.62 320 GLU A C 1
ATOM 2418 O O . GLU A 1 320 ? 17.437 3.411 -1.434 1.00 77.62 320 GLU A O 1
ATOM 2423 N N . VAL A 1 321 ? 16.655 2.407 -3.286 1.00 77.56 321 VAL A N 1
ATOM 2424 C CA . VAL A 1 321 ? 15.547 3.326 -3.509 1.00 77.56 321 VAL A CA 1
ATOM 2425 C C . VAL A 1 321 ? 14.323 2.503 -3.851 1.00 77.56 321 VAL A C 1
ATOM 2427 O O . VAL A 1 321 ? 14.339 1.824 -4.881 1.00 77.56 321 VAL A O 1
ATOM 2430 N N . ASP A 1 322 ? 13.293 2.627 -3.024 1.00 77.25 322 ASP A N 1
ATOM 2431 C CA . ASP A 1 322 ? 12.025 1.925 -3.162 1.00 77.25 322 ASP A CA 1
ATOM 2432 C C . ASP A 1 322 ? 10.875 2.932 -3.135 1.00 77.25 322 ASP A C 1
ATOM 2434 O O . ASP A 1 322 ? 10.831 3.824 -2.284 1.00 77.25 322 ASP A O 1
ATOM 2438 N N . THR A 1 323 ? 9.934 2.800 -4.067 1.00 81.19 323 THR A N 1
ATOM 2439 C CA . THR A 1 323 ? 8.654 3.501 -3.956 1.00 81.19 323 THR A CA 1
ATOM 2440 C C . THR A 1 323 ? 7.774 2.694 -3.021 1.00 81.19 323 THR A C 1
ATOM 2442 O O . THR A 1 323 ? 7.376 1.594 -3.372 1.00 81.19 323 THR A O 1
ATOM 2445 N N . VAL A 1 324 ? 7.479 3.234 -1.842 1.00 86.00 324 VAL A N 1
ATOM 2446 C CA . VAL A 1 324 ? 6.677 2.521 -0.833 1.00 86.00 324 VAL A CA 1
ATOM 2447 C C . VAL A 1 324 ? 5.208 2.918 -0.878 1.00 86.00 324 VAL A C 1
ATOM 2449 O O . VAL A 1 324 ? 4.348 2.167 -0.424 1.00 86.00 324 VAL A O 1
ATOM 2452 N N . ALA A 1 325 ? 4.906 4.098 -1.428 1.00 89.56 325 ALA A N 1
ATOM 2453 C CA . ALA A 1 325 ? 3.536 4.518 -1.659 1.00 89.56 325 ALA A CA 1
ATOM 2454 C C . ALA A 1 325 ? 3.398 5.603 -2.728 1.00 89.56 325 ALA A C 1
ATOM 2456 O O . ALA A 1 325 ? 4.304 6.410 -2.956 1.00 89.56 325 ALA A O 1
ATOM 2457 N N . VAL A 1 326 ? 2.205 5.669 -3.311 1.00 83.25 326 VAL A N 1
ATOM 2458 C CA . VAL A 1 326 ? 1.766 6.703 -4.250 1.00 83.25 326 VAL A CA 1
ATOM 2459 C C . VAL A 1 326 ? 0.430 7.262 -3.779 1.00 83.25 326 VAL A C 1
ATOM 2461 O O . VAL A 1 326 ? -0.501 6.509 -3.521 1.00 83.25 326 VAL A O 1
ATOM 2464 N N . ILE A 1 327 ? 0.311 8.585 -3.676 1.00 90.31 327 ILE A N 1
ATOM 2465 C CA . ILE A 1 327 ? -0.957 9.262 -3.385 1.00 90.31 327 ILE A CA 1
ATOM 2466 C C . ILE A 1 327 ? -1.595 9.710 -4.701 1.00 90.31 327 ILE A C 1
ATOM 2468 O O . ILE A 1 327 ? -1.093 10.637 -5.351 1.00 90.31 327 ILE A O 1
ATOM 2472 N N . GLU A 1 328 ? -2.716 9.086 -5.059 1.00 85.00 328 GLU A N 1
ATOM 2473 C CA . GLU A 1 328 ? -3.476 9.374 -6.278 1.00 85.00 328 GLU A CA 1
ATOM 2474 C C . GLU A 1 328 ? -3.988 10.827 -6.263 1.00 85.00 328 GLU A C 1
ATOM 2476 O O . GLU A 1 328 ? -4.621 11.283 -5.308 1.00 85.00 328 GLU A O 1
ATOM 2481 N N . GLY A 1 329 ? -3.683 11.599 -7.309 1.00 79.44 329 GLY A N 1
ATOM 2482 C CA . GLY A 1 329 ? -4.027 13.023 -7.401 1.00 79.44 329 GLY A CA 1
ATOM 2483 C C . GLY A 1 329 ? -3.242 13.936 -6.444 1.00 79.44 329 GLY A C 1
ATOM 2484 O O . GLY A 1 329 ? -3.561 15.124 -6.313 1.00 79.44 329 GLY A O 1
ATOM 2485 N N . GLY A 1 330 ? -2.217 13.402 -5.774 1.00 86.38 330 GLY A N 1
ATOM 2486 C CA . GLY A 1 330 ? -1.481 14.062 -4.703 1.00 86.38 330 GLY A CA 1
ATOM 2487 C C . GLY A 1 330 ? -0.415 15.075 -5.130 1.00 86.38 330 GLY A C 1
ATOM 2488 O O . GLY A 1 330 ? 0.170 15.704 -4.253 1.00 86.38 330 GLY A O 1
ATOM 2489 N N . ALA A 1 331 ? -0.137 15.294 -6.422 1.00 80.75 331 ALA A N 1
ATOM 2490 C CA . ALA A 1 331 ? 1.044 16.055 -6.877 1.00 80.75 331 ALA A CA 1
ATOM 2491 C C . ALA A 1 331 ? 1.183 17.483 -6.305 1.00 80.75 331 ALA A C 1
ATOM 2493 O O . ALA A 1 331 ? 2.279 18.044 -6.291 1.00 80.75 331 ALA A O 1
ATOM 2494 N N . ASN A 1 332 ? 0.079 18.094 -5.859 1.00 92.50 332 ASN A N 1
ATOM 2495 C CA . ASN A 1 332 ? 0.067 19.442 -5.276 1.00 92.50 332 ASN A CA 1
ATOM 2496 C C . ASN A 1 332 ? 0.030 19.460 -3.738 1.00 92.50 332 ASN A C 1
ATOM 2498 O O . ASN A 1 332 ? -0.013 20.547 -3.152 1.00 92.50 332 ASN A O 1
ATOM 2502 N N . LEU A 1 333 ? 0.015 18.296 -3.087 1.00 94.62 333 LEU A N 1
ATOM 2503 C CA . LEU A 1 333 ? 0.142 18.193 -1.638 1.00 94.62 333 LEU A CA 1
ATOM 2504 C C . LEU A 1 333 ? 1.526 18.688 -1.215 1.00 94.62 333 LEU A C 1
ATOM 2506 O O . LEU A 1 333 ? 2.520 18.540 -1.927 1.00 94.62 333 LEU A O 1
ATOM 2510 N N . ASN A 1 334 ? 1.588 19.296 -0.037 1.00 92.56 334 ASN A N 1
ATOM 2511 C CA . ASN A 1 334 ? 2.836 19.793 0.533 1.00 92.56 334 ASN A CA 1
ATOM 2512 C C . ASN A 1 334 ? 2.978 19.253 1.951 1.00 92.56 334 ASN A C 1
ATOM 2514 O O . ASN A 1 334 ? 2.862 20.000 2.925 1.00 92.56 334 ASN A O 1
ATOM 2518 N N . LEU A 1 335 ? 3.153 17.934 2.024 1.00 95.75 335 LEU A N 1
ATOM 2519 C CA . LEU A 1 335 ? 3.205 17.206 3.282 1.00 95.75 335 LEU A CA 1
ATOM 2520 C C . LEU A 1 335 ? 4.480 17.552 4.043 1.00 95.75 335 LEU A C 1
ATOM 2522 O O . LEU A 1 335 ? 5.577 17.631 3.480 1.00 95.75 335 LEU A O 1
ATOM 2526 N N . THR A 1 336 ? 4.336 17.748 5.345 1.00 93.56 336 THR A N 1
ATOM 2527 C CA . THR A 1 336 ? 5.458 17.968 6.253 1.00 93.56 336 THR A CA 1
ATOM 2528 C C . THR A 1 336 ? 5.820 16.661 6.941 1.00 93.56 336 THR A C 1
ATOM 2530 O O . THR A 1 336 ? 4.943 15.916 7.359 1.00 93.56 336 THR A O 1
ATOM 2533 N N . GLN A 1 337 ? 7.118 16.398 7.104 1.00 96.19 337 GLN A N 1
ATOM 2534 C CA . GLN A 1 337 ? 7.589 15.265 7.899 1.00 96.19 337 GLN A CA 1
ATOM 2535 C C . GLN A 1 337 ? 7.749 15.683 9.362 1.00 96.19 337 GLN A C 1
ATOM 2537 O O . GLN A 1 337 ? 8.547 16.572 9.677 1.00 96.19 337 GLN A O 1
ATOM 2542 N N . ASN A 1 338 ? 7.032 15.024 10.266 1.00 96.62 338 ASN A N 1
ATOM 2543 C CA . ASN A 1 338 ? 7.335 15.043 11.692 1.00 96.62 338 ASN A CA 1
ATOM 2544 C C . ASN A 1 338 ? 8.061 13.753 12.063 1.00 96.62 338 ASN A C 1
ATOM 2546 O O . ASN A 1 338 ? 7.540 12.666 11.834 1.00 96.62 338 ASN A O 1
ATOM 2550 N N . ILE A 1 339 ? 9.262 13.892 12.616 1.00 96.31 339 ILE A N 1
ATOM 2551 C CA . ILE A 1 339 ? 10.148 12.772 12.925 1.00 96.31 339 ILE A CA 1
ATOM 2552 C C . ILE A 1 339 ? 10.275 12.665 14.442 1.00 96.31 339 ILE A C 1
ATOM 2554 O O . ILE A 1 339 ? 10.760 13.589 15.100 1.00 96.31 339 ILE A O 1
ATOM 2558 N N . GLU A 1 340 ? 9.857 11.527 14.983 1.00 95.88 340 GLU A N 1
ATOM 2559 C CA . GLU A 1 340 ? 9.993 11.163 16.387 1.00 95.88 340 GLU A CA 1
ATOM 2560 C C . GLU A 1 340 ? 10.994 10.011 16.518 1.00 95.88 340 GLU A C 1
ATOM 2562 O O . GLU A 1 340 ? 10.747 8.903 16.050 1.00 95.88 340 GLU A O 1
ATOM 2567 N N . THR A 1 341 ? 12.130 10.255 17.174 1.00 94.00 341 THR A N 1
ATOM 2568 C CA . THR A 1 341 ? 13.094 9.190 17.472 1.00 94.00 341 THR A CA 1
ATOM 2569 C C . THR A 1 341 ? 12.547 8.306 18.589 1.00 94.00 341 THR A C 1
ATOM 2571 O O . THR A 1 341 ? 12.453 8.730 19.743 1.00 94.00 341 THR A O 1
ATOM 2574 N N . ILE A 1 342 ? 12.196 7.072 18.233 1.00 91.75 342 ILE A N 1
ATOM 2575 C CA . ILE A 1 342 ? 11.619 6.064 19.129 1.00 91.75 342 ILE A CA 1
ATOM 2576 C C . ILE A 1 342 ? 12.717 5.373 19.937 1.00 91.75 342 ILE A C 1
ATOM 2578 O O . ILE A 1 342 ? 12.551 5.128 21.133 1.00 91.75 342 ILE A O 1
ATOM 2582 N N . ASP A 1 343 ? 13.862 5.103 19.305 1.00 88.94 343 ASP A N 1
ATOM 2583 C CA . ASP A 1 343 ? 15.029 4.526 19.967 1.00 88.94 343 ASP A CA 1
ATOM 2584 C C . ASP A 1 343 ? 16.326 5.135 19.417 1.00 88.94 343 ASP A C 1
ATOM 2586 O O . ASP A 1 343 ? 16.742 4.851 18.298 1.00 88.94 343 ASP A O 1
ATOM 2590 N N . ASP A 1 344 ? 16.984 5.969 20.224 1.00 88.00 344 ASP A N 1
ATOM 2591 C CA . ASP A 1 344 ? 18.248 6.633 19.868 1.00 88.00 344 ASP A CA 1
ATOM 2592 C C . ASP A 1 344 ? 19.435 5.652 19.811 1.00 88.00 344 ASP A C 1
ATOM 2594 O O . ASP A 1 344 ? 20.405 5.871 19.089 1.00 88.00 344 ASP A O 1
ATOM 2598 N N . PHE A 1 345 ? 19.385 4.546 20.563 1.00 89.56 345 PHE A N 1
ATOM 2599 C CA . PHE A 1 345 ? 20.481 3.577 20.595 1.00 89.56 345 PHE A CA 1
ATOM 2600 C C . PHE A 1 345 ? 20.506 2.712 19.335 1.00 89.56 345 PHE A C 1
ATOM 2602 O O . PHE A 1 345 ? 21.584 2.426 18.809 1.00 89.56 345 PHE A O 1
ATOM 2609 N N . PHE A 1 346 ? 19.330 2.300 18.863 1.00 87.25 346 PHE A N 1
ATOM 2610 C CA . PHE A 1 346 ? 19.188 1.534 17.626 1.00 87.25 346 PHE A CA 1
ATOM 2611 C C . PHE A 1 346 ? 18.938 2.412 16.398 1.00 87.25 346 PHE A C 1
ATOM 2613 O O . PHE A 1 346 ? 19.024 1.905 15.286 1.00 87.25 346 PHE A O 1
ATOM 2620 N N . GLY A 1 347 ? 18.719 3.717 16.587 1.00 92.31 347 GLY A N 1
ATOM 2621 C CA . GLY A 1 347 ? 18.505 4.676 15.509 1.00 92.31 347 GLY A CA 1
ATOM 2622 C C . GLY A 1 347 ? 17.198 4.406 14.778 1.00 92.31 347 GLY A C 1
ATOM 2623 O O . GLY A 1 347 ? 17.212 4.197 13.572 1.00 92.31 347 GLY A O 1
ATOM 2624 N N . ILE A 1 348 ? 16.084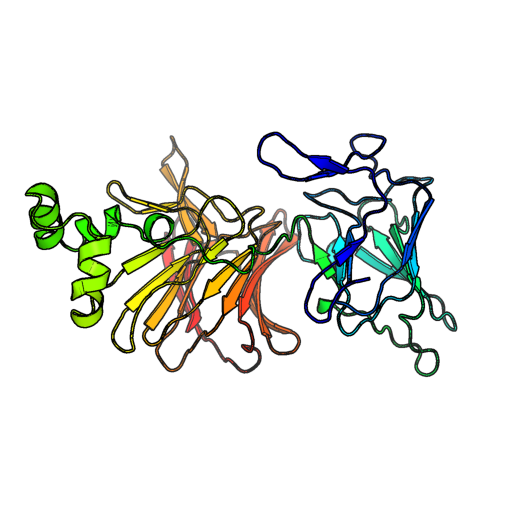 4.356 15.504 1.00 95.44 348 ILE A N 1
ATOM 2625 C CA . ILE A 1 348 ? 14.754 4.109 14.941 1.00 95.44 348 ILE A CA 1
ATOM 2626 C C . ILE A 1 348 ? 13.936 5.384 15.043 1.00 95.44 348 ILE A C 1
ATOM 2628 O O . ILE A 1 348 ? 13.731 5.909 16.141 1.00 95.44 348 ILE A O 1
ATOM 2632 N N . ASP A 1 349 ? 13.419 5.829 13.903 1.00 96.88 349 ASP A N 1
ATOM 2633 C CA . ASP A 1 349 ? 12.541 6.984 13.807 1.00 96.88 349 ASP A CA 1
ATOM 2634 C C . ASP A 1 349 ? 11.147 6.561 13.325 1.00 96.88 349 ASP A C 1
ATOM 2636 O O . ASP A 1 349 ? 11.011 5.800 12.363 1.00 96.88 349 ASP A O 1
ATOM 2640 N N . ARG A 1 350 ? 10.117 7.108 13.971 1.00 97.12 350 ARG A N 1
ATOM 2641 C CA . ARG A 1 350 ? 8.738 7.160 13.480 1.00 97.12 350 ARG A CA 1
ATOM 2642 C C . ARG A 1 350 ? 8.566 8.456 12.699 1.00 97.12 350 ARG A C 1
ATOM 2644 O O . ARG A 1 350 ? 8.944 9.526 13.180 1.00 97.12 350 ARG A O 1
ATOM 2651 N N . VAL A 1 351 ? 8.005 8.373 11.502 1.00 97.94 351 VAL A N 1
ATOM 2652 C CA . VAL A 1 351 ? 7.779 9.513 10.614 1.00 97.94 351 VAL A CA 1
ATOM 2653 C C . VAL A 1 351 ? 6.293 9.625 10.331 1.00 97.94 351 VAL A C 1
ATOM 2655 O O . VAL A 1 351 ? 5.678 8.667 9.883 1.00 97.94 351 VAL A O 1
ATOM 2658 N N . ILE A 1 352 ? 5.727 10.803 10.573 1.00 98.06 352 ILE A N 1
ATOM 2659 C CA . ILE A 1 352 ? 4.337 11.113 10.234 1.00 98.06 352 ILE A CA 1
ATOM 2660 C C . ILE A 1 352 ? 4.340 12.199 9.163 1.00 98.06 352 ILE A C 1
ATOM 2662 O O . ILE A 1 352 ? 4.926 13.268 9.369 1.00 98.06 352 ILE A O 1
ATOM 2666 N N . LEU A 1 353 ? 3.694 11.918 8.035 1.00 97.75 353 LEU A N 1
ATOM 2667 C CA . LEU A 1 353 ? 3.448 12.856 6.941 1.00 97.75 353 LEU A CA 1
ATOM 2668 C C . LEU A 1 353 ? 2.037 13.434 7.092 1.00 97.75 353 LEU A C 1
ATOM 2670 O O . LEU A 1 353 ? 1.103 12.651 7.235 1.00 97.75 353 LEU A O 1
ATOM 2674 N N . PHE A 1 354 ? 1.881 14.761 7.069 1.00 92.50 354 PHE A N 1
ATOM 2675 C CA . PHE A 1 354 ? 0.583 15.458 7.161 1.00 92.50 354 PHE A CA 1
ATOM 2676 C C . PHE A 1 354 ? 0.606 16.849 6.515 1.00 92.50 354 PHE A C 1
ATOM 2678 O O . PHE A 1 354 ? 1.721 17.398 6.306 1.00 92.50 354 PHE A O 1
#

pLDDT: mean 84.21, std 14.23, range [34.38, 98.75]

Secondary structure (DSSP, 8-state):
-PPTT--EEE--S-EEE-SSS-EEE--SSTTTT---EEEEE--SS-EEEE-EETTEETT-STT-EEEEES--TTT-EEEE--SSS-HHHHEEEE--TT-S-EEEEETTTTT-EEEEETT-B-TTT--B---GGGEEESS--PPPSSPPPHHHHB-HHHHHHH-HHHHHHHHTTSSS-HHHHIIIIITTTT--EEEEEBSS--EE-----TT-EEEEEEEEEEESSSEEE----TT-EEEEE--SSEEEEE-EEEEEETTTTEEEEEESS-SS-EEEEES--TTTT-EEEEEEETT-EEEEEEETTEEEEEEEEEETTEEEEEEEEEETT-TT--PPEEEEEEETTTTEEEEEE-

Sequence (354 aa):
MGVSGTEIDLIGVPVTLNAEGDRIYQTVVAGDGGGGFDTLVGGNATDIFVLGESGQDFYNGIDSNVRISNFDPSVDIIQLGKENNSFTRNYSIGFAPGETDATIIARSTTGIGLAVVENVVDPFTGELLLDDSNFRFGSQNPPNDEPLPLEISFVEGEYLANNPGVAEAVNNGFIGSGLEHYLNFGINENRAALFGGTSGSDLVRPVGEENNFLEVTGVAVDYFFERDYLSDGLGEFDRLIGTPGVNEFILGTTTVITPVIIPVAVPFYLGEGEATIVDFNQFEGDSIELFKQSIDNIQLFPVGNDLVIEYQSLENNVIEVDTVAVIEGGANLNLTQNIETIDDFFGIDRVILF

Radius of gyration: 22.49 Å; chains: 1; bounding box: 53×45×64 Å

InterPro domains:
  IPR011049 Serralysin-like metalloprotease, C-terminal [SSF51120] (32-92)

Organism: NCBI:txid1458930

Foldseek 3Di:
DDDAPDEAEFDQFDWDADPVGDIDGDAVDPPQQHRAEEETEDDPYAYEYEQAAQQGGHQNHPRGEYEYHPDDQVRYAYEGHHQFLDCPVQWDWDDDPQAQKIFIFGPVRPTDTHYIYGRQQDNPPRDGNHDSVRYHYHLPPADDPDADDCVQFWAQQVLCVVPVVVVVCCVVVVAVGSVRCCVVPVQVVQHETETEAEQERGETDDDHAQSHEYEYEDFDWYDDPDIDGPHQFRQYEYETEDDRAEYEYEQWDWDADPDVRDIDTRGGQPTRGEYEYEPADVPNPYKYKGKDAQQKDWDWADDDQKIWIWTWDQDPNDTRIHGHYIYHSCRPPDWDWDWDQPDPVRRMIMIMTD